Protein AF-A5AIF2-F1 (afdb_monomer_lite)

InterPro domains:
  IPR001818 Peptidase M10, metallopeptidase [PF00413] (152-307)
  IPR002477 Peptidoglycan binding-like [PF01471] (58-114)
  IPR006026 Peptidase, metallopeptidase [SM00235] (141-308)
  IPR021190 Peptidase M10A [PR00138] (114-127)
  IPR021190 Peptidase M10A [PR00138] (175-190)
  IPR021190 Peptidase M10A [PR00138] (199-227)
  IPR021190 Peptidase M10A [PR00138] (260-285)
  IPR021190 Peptidase M10A [PR00138] (294-307)
  IPR024079 Metallopeptidase, catalytic domain superfamily [G3DSA:3.40.390.10] (48-313)
  IPR033739 Peptidase M10A, catalytic domain [cd04278] (144-307)
  IPR036365 PGBD-like superfamily [SSF47090] (51-124)

pLDDT: mean 78.79, std 25.63, range [27.22, 98.88]

Foldseek 3Di:
DDDDDDDDDDDPDPDPDPDDPPPPDPPDPPPPPPPPDPQQQPVLVVQAFDAAADADPPCLVVLVLLCQQPLQVDPDSPDHSGRHPSQLSSLQVVCVLQVHPRDSGCHPVNSCQSSFFWASHHQADPPRPFPDDVQFTFDPPQFADDDDPLAEFEEEEDPVFAAPLDDPVLLVVLLVLLQVLLVQWFSYHYYYDPPQPPGQAYEGEDAADDPPPRGDRAEGHHAWAAAEPRNRYTYGHNRYQEDCDCVVPVDQSYDDPSLVSSQRVLRNRGTAAHSDPLASRPTGDHGPDDRRHHAPSSSVSSCVSGNTDPNDDVVVRVVVVVVVVVVVVVVPDPDDDDDDDDDDDDDDDDDDDDDDDDDDDDDDDDDDDDDDD

Structure (mmCIF, N/CA/C/O backbone):
data_AF-A5AIF2-F1
#
_entry.id   AF-A5AIF2-F1
#
loop_
_atom_site.group_PDB
_atom_site.id
_atom_site.type_symbol
_atom_site.label_atom_id
_atom_site.label_alt_id
_atom_site.label_comp_id
_atom_site.label_asym_id
_atom_site.label_entity_id
_atom_site.label_seq_id
_atom_site.pdbx_PDB_ins_code
_atom_site.Cartn_x
_atom_site.Cartn_y
_atom_site.Cartn_z
_atom_site.occupancy
_atom_site.B_iso_or_equiv
_atom_site.auth_seq_id
_atom_site.auth_comp_id
_atom_site.auth_asym_id
_atom_site.auth_atom_id
_atom_site.pdbx_PDB_model_num
ATOM 1 N N . MET A 1 1 ? 56.385 -2.245 -89.699 1.00 43.09 1 MET A N 1
ATOM 2 C CA . MET A 1 1 ? 56.495 -0.846 -89.239 1.00 43.09 1 MET A CA 1
ATOM 3 C C . MET A 1 1 ? 55.185 -0.526 -88.531 1.00 43.09 1 MET A C 1
ATOM 5 O O . MET A 1 1 ? 54.158 -0.483 -89.192 1.00 43.09 1 MET A O 1
ATOM 9 N N . PHE A 1 2 ? 55.188 -0.505 -87.197 1.00 40.38 2 PHE A N 1
ATOM 10 C CA . PHE A 1 2 ? 53.993 -0.243 -86.382 1.00 40.38 2 PHE A CA 1
ATOM 11 C C . PHE A 1 2 ? 53.590 1.233 -86.475 1.00 40.38 2 PHE A C 1
ATOM 13 O O . PHE A 1 2 ? 54.467 2.095 -86.561 1.00 40.38 2 PHE A O 1
ATOM 20 N N . PRO A 1 3 ? 52.288 1.521 -86.339 1.00 55.38 3 PRO A N 1
ATOM 21 C CA . PRO A 1 3 ? 51.913 2.437 -85.276 1.00 55.38 3 PRO A CA 1
ATOM 22 C C . PRO A 1 3 ? 50.786 1.873 -84.408 1.00 55.38 3 PRO A C 1
ATOM 24 O O . PRO A 1 3 ? 49.797 1.309 -84.870 1.00 55.38 3 PRO A O 1
ATOM 27 N N . VAL A 1 4 ? 51.001 2.050 -83.113 1.00 45.28 4 VAL A N 1
ATOM 28 C CA . VAL A 1 4 ? 50.084 1.805 -82.009 1.00 45.28 4 VAL A CA 1
ATOM 29 C C . VAL A 1 4 ? 49.057 2.935 -81.996 1.00 45.28 4 VAL A C 1
ATOM 31 O O . VAL A 1 4 ? 49.456 4.095 -81.960 1.00 45.28 4 VAL A O 1
ATOM 34 N N . PHE A 1 5 ? 47.760 2.623 -81.969 1.00 44.19 5 PHE A N 1
ATOM 35 C CA . PHE A 1 5 ? 46.752 3.570 -81.494 1.00 44.19 5 PHE A CA 1
ATOM 36 C C . PHE A 1 5 ? 45.804 2.904 -80.500 1.00 44.19 5 PHE A C 1
ATOM 38 O O . PHE A 1 5 ? 45.369 1.766 -80.657 1.00 44.19 5 PHE A O 1
ATOM 45 N N . SER A 1 6 ? 45.609 3.657 -79.426 1.00 44.91 6 SER A N 1
ATOM 46 C CA . SER A 1 6 ? 45.070 3.288 -78.128 1.00 44.91 6 SER A CA 1
ATOM 47 C C . SER A 1 6 ? 43.561 3.044 -78.165 1.00 44.91 6 SER A C 1
ATOM 49 O O . SER A 1 6 ? 42.810 3.836 -78.732 1.00 44.91 6 SER A O 1
ATOM 51 N N . TYR A 1 7 ? 43.128 1.963 -77.517 1.00 44.28 7 TYR A N 1
ATOM 52 C CA . TYR A 1 7 ? 41.731 1.664 -77.222 1.00 44.28 7 TYR A CA 1
ATOM 53 C C . TYR A 1 7 ? 41.257 2.517 -76.038 1.00 44.28 7 TYR A C 1
ATOM 55 O O . TYR A 1 7 ? 41.844 2.458 -74.960 1.00 44.28 7 TYR A O 1
ATOM 63 N N . VAL A 1 8 ? 40.153 3.248 -76.203 1.00 43.53 8 VAL A N 1
ATOM 64 C CA . VAL A 1 8 ? 39.375 3.791 -75.080 1.00 43.53 8 VAL A CA 1
ATOM 65 C C . VAL A 1 8 ? 38.024 3.084 -75.079 1.00 43.53 8 VAL A C 1
ATOM 67 O O . VAL A 1 8 ? 37.079 3.492 -75.747 1.00 43.53 8 VAL A O 1
ATOM 70 N N . THR A 1 9 ? 37.948 1.970 -74.358 1.00 46.62 9 THR A N 1
ATOM 71 C CA . THR A 1 9 ? 36.689 1.301 -74.018 1.00 46.62 9 THR A CA 1
ATOM 72 C C . THR A 1 9 ? 36.063 2.007 -72.819 1.00 46.62 9 THR A C 1
ATOM 74 O O . THR A 1 9 ? 36.627 1.998 -71.727 1.00 46.62 9 THR A O 1
ATOM 77 N N . PHE A 1 10 ? 34.896 2.618 -73.018 1.00 40.06 10 PHE A N 1
ATOM 78 C CA . PHE A 1 10 ? 34.092 3.210 -71.951 1.00 40.06 10 PHE A CA 1
ATOM 79 C C . PHE A 1 10 ? 33.432 2.079 -71.142 1.00 40.06 10 PHE A C 1
ATOM 81 O O . PHE A 1 10 ? 32.488 1.439 -71.604 1.00 40.06 10 PHE A O 1
ATOM 88 N N . PHE A 1 11 ? 33.955 1.788 -69.950 1.00 39.53 11 PHE A N 1
ATOM 89 C CA . PHE A 1 11 ? 33.335 0.862 -69.000 1.00 39.53 11 PHE A CA 1
ATOM 90 C C . PHE A 1 11 ? 32.214 1.604 -68.256 1.00 39.53 11 PHE A C 1
ATOM 92 O O . PHE A 1 11 ? 32.480 2.489 -67.444 1.00 39.53 11 PHE A O 1
ATOM 99 N N . PHE A 1 12 ? 30.954 1.253 -68.522 1.00 39.09 12 PHE A N 1
ATOM 100 C CA . PHE A 1 12 ? 29.831 1.650 -67.671 1.00 39.09 12 PHE A CA 1
ATOM 101 C C . PHE A 1 12 ? 29.868 0.812 -66.383 1.00 39.09 12 PHE A C 1
ATOM 103 O O . PHE A 1 12 ? 29.445 -0.341 -66.360 1.00 39.09 12 PHE A O 1
ATOM 110 N N . LEU A 1 13 ? 30.394 1.394 -65.305 1.00 37.12 13 LEU A N 1
ATOM 111 C CA . LEU A 1 13 ? 30.249 0.875 -63.945 1.00 37.12 13 LEU A CA 1
ATOM 112 C C . LEU A 1 13 ? 28.829 1.183 -63.444 1.00 37.12 13 LEU A C 1
ATOM 114 O O . LEU A 1 13 ? 28.535 2.299 -63.019 1.00 37.12 13 LEU A O 1
ATOM 118 N N . LEU A 1 14 ? 27.945 0.185 -63.483 1.00 39.31 14 LEU A N 1
ATOM 119 C CA . LEU A 1 14 ? 26.694 0.184 -62.721 1.00 39.31 14 LEU A CA 1
ATOM 120 C C . LEU A 1 14 ? 27.025 -0.034 -61.237 1.00 39.31 14 LEU A C 1
ATOM 122 O O . LEU A 1 14 ? 27.065 -1.160 -60.748 1.00 39.31 14 LEU A O 1
ATOM 126 N N . LEU A 1 15 ? 27.284 1.060 -60.521 1.00 36.91 15 LEU A N 1
ATOM 127 C CA . LEU A 1 15 ? 27.300 1.086 -59.060 1.00 36.91 15 LEU A CA 1
ATOM 128 C C . LEU A 1 15 ? 25.852 1.157 -58.563 1.00 36.91 15 LEU A C 1
ATOM 130 O O . LEU A 1 15 ? 25.236 2.221 -58.535 1.00 36.91 15 LEU A O 1
ATOM 134 N N . SER A 1 16 ? 25.299 0.014 -58.168 1.00 40.47 16 SER A N 1
ATOM 135 C CA . SER A 1 16 ? 24.065 -0.055 -57.388 1.00 40.47 16 SER A CA 1
ATOM 136 C C . SER A 1 16 ? 24.332 0.451 -55.966 1.00 40.47 16 SER A C 1
ATOM 138 O O . SER A 1 16 ? 24.645 -0.327 -55.065 1.00 40.47 16 SER A O 1
ATOM 140 N N . PHE A 1 17 ? 24.229 1.766 -55.771 1.00 36.50 17 PHE A N 1
ATOM 141 C CA . PHE A 1 17 ? 24.114 2.369 -54.447 1.00 36.50 17 PHE A CA 1
ATOM 142 C C . PHE A 1 17 ? 22.663 2.268 -53.975 1.00 36.50 17 PHE A C 1
ATOM 144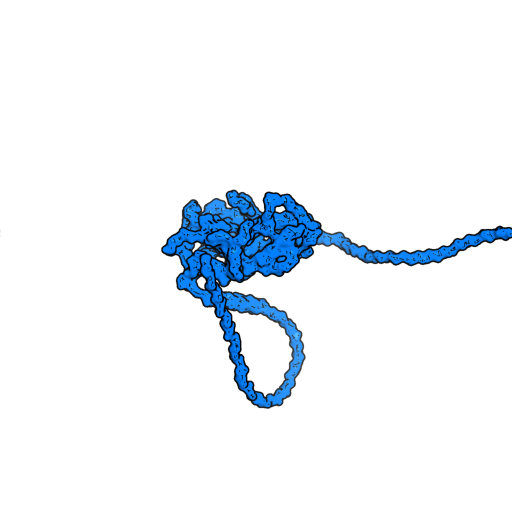 O O . PHE A 1 17 ? 21.785 2.994 -54.439 1.00 36.50 17 PHE A O 1
ATOM 151 N N . SER A 1 18 ? 22.414 1.385 -53.012 1.00 39.50 18 SER A N 1
ATOM 152 C CA . SER A 1 18 ? 21.213 1.422 -52.179 1.00 39.50 18 SER A CA 1
ATOM 153 C C . SER A 1 18 ? 21.299 2.633 -51.243 1.00 39.50 18 SER A C 1
ATOM 155 O O . SER A 1 18 ? 21.670 2.507 -50.078 1.00 39.50 18 SER A O 1
ATOM 157 N N . CYS A 1 19 ? 21.004 3.830 -51.750 1.00 34.62 19 CYS A N 1
ATOM 158 C CA . CYS A 1 19 ? 20.811 5.003 -50.904 1.00 34.62 19 CYS A CA 1
ATOM 159 C C . CYS A 1 19 ? 19.422 4.925 -50.267 1.00 34.62 19 CYS A C 1
ATOM 161 O O . CYS A 1 19 ? 18.403 5.190 -50.901 1.00 34.62 19 CYS A O 1
ATOM 163 N N . PHE A 1 20 ? 19.402 4.546 -48.991 1.00 39.56 20 PHE A N 1
ATOM 164 C CA . PHE A 1 20 ? 18.275 4.775 -48.096 1.00 39.56 20 PHE A CA 1
ATOM 165 C C . PHE A 1 20 ? 17.856 6.254 -48.166 1.00 39.56 20 PHE A C 1
ATOM 167 O O . PHE A 1 20 ? 18.734 7.122 -48.166 1.00 39.56 20 PHE A O 1
ATOM 174 N N . PRO A 1 21 ? 16.553 6.585 -48.191 1.00 35.81 21 PRO A N 1
ATOM 175 C CA . PRO A 1 21 ? 16.143 7.963 -47.987 1.00 35.81 21 PRO A CA 1
ATOM 176 C C . PRO A 1 21 ? 16.588 8.391 -46.585 1.00 35.81 21 PRO A C 1
ATOM 178 O O . PRO A 1 21 ? 16.128 7.846 -45.579 1.00 35.81 21 PRO A O 1
ATOM 181 N N . ALA A 1 22 ? 17.501 9.361 -46.526 1.00 36.06 22 ALA A N 1
ATOM 182 C CA . ALA A 1 22 ? 17.811 10.089 -45.309 1.00 36.06 22 ALA A CA 1
ATOM 183 C C . ALA A 1 22 ? 16.507 10.720 -44.812 1.00 36.06 22 ALA A C 1
ATOM 185 O O . ALA A 1 22 ? 15.961 11.640 -45.424 1.00 36.06 22 ALA A O 1
ATOM 186 N N . ARG A 1 23 ? 15.961 10.166 -43.729 1.00 36.00 23 ARG A N 1
ATOM 187 C CA . ARG A 1 23 ? 14.819 10.748 -43.037 1.00 36.00 23 ARG A CA 1
ATOM 188 C C . ARG A 1 23 ? 15.322 12.049 -42.421 1.00 36.00 23 ARG A C 1
ATOM 190 O O . ARG A 1 23 ? 16.087 12.021 -41.464 1.00 36.00 23 ARG A O 1
ATOM 197 N N . ILE A 1 24 ? 14.934 13.172 -43.013 1.00 35.94 24 ILE A N 1
ATOM 198 C CA . ILE A 1 24 ? 15.102 14.496 -42.419 1.00 35.94 24 ILE A CA 1
ATOM 199 C C . ILE A 1 24 ? 14.326 14.454 -41.101 1.00 35.94 24 ILE A C 1
ATOM 201 O O . ILE A 1 24 ? 13.098 14.376 -41.109 1.00 35.94 24 ILE A O 1
ATOM 205 N N . ILE A 1 25 ? 15.046 14.400 -39.983 1.00 36.00 25 ILE A N 1
ATOM 206 C CA . ILE A 1 25 ? 14.479 14.605 -38.652 1.00 36.00 25 ILE A CA 1
ATOM 207 C C . ILE A 1 25 ? 14.154 16.100 -38.586 1.00 36.00 25 ILE A C 1
ATOM 209 O O . ILE A 1 25 ? 15.073 16.905 -38.740 1.00 36.00 25 ILE A O 1
ATOM 213 N N . PRO A 1 26 ? 12.885 16.508 -38.418 1.00 31.88 26 PRO A N 1
ATOM 214 C CA . PRO A 1 26 ? 12.589 17.889 -38.091 1.00 31.88 26 PRO A CA 1
ATOM 215 C C . PRO A 1 26 ? 13.188 18.165 -36.715 1.00 31.88 26 PRO A C 1
ATOM 217 O O . PRO A 1 26 ? 12.813 17.529 -35.729 1.00 31.88 26 PRO A O 1
ATOM 220 N N . ASP A 1 27 ? 14.133 19.096 -36.673 1.00 36.56 27 ASP A N 1
ATOM 221 C CA . ASP A 1 27 ? 14.677 19.677 -35.454 1.00 36.56 27 ASP A CA 1
ATOM 222 C C . ASP A 1 27 ? 13.602 20.585 -34.841 1.00 36.56 27 ASP A C 1
ATOM 224 O O . ASP A 1 27 ? 13.558 21.797 -35.031 1.00 36.56 27 ASP A O 1
ATOM 228 N N . TYR A 1 28 ? 12.616 19.946 -34.222 1.00 31.75 28 TYR A N 1
ATOM 229 C CA . TYR A 1 28 ? 11.676 20.578 -33.317 1.00 31.75 28 TYR A CA 1
ATOM 230 C C . TYR A 1 28 ? 11.284 19.523 -32.291 1.00 31.75 28 TYR A C 1
ATOM 232 O O . TYR A 1 28 ? 10.226 18.895 -32.360 1.00 31.75 28 TYR A O 1
ATOM 240 N N . LEU A 1 29 ? 12.180 19.305 -31.327 1.00 29.72 29 LEU A N 1
ATOM 241 C CA . LEU A 1 29 ? 11.737 18.957 -29.987 1.00 29.72 29 LEU A CA 1
ATOM 242 C C . LEU A 1 29 ? 10.843 20.117 -29.553 1.00 29.72 29 LEU A C 1
ATOM 244 O O . LEU A 1 29 ? 11.323 21.141 -29.077 1.00 29.72 29 LEU A O 1
ATOM 248 N N . THR A 1 30 ? 9.534 19.970 -29.774 1.00 31.53 30 THR A N 1
ATOM 249 C CA . THR A 1 30 ? 8.542 20.620 -28.926 1.00 31.53 30 THR A CA 1
ATOM 250 C C . THR A 1 30 ? 9.001 20.350 -27.509 1.00 31.53 30 THR A C 1
ATOM 252 O O . THR A 1 30 ? 8.943 19.210 -27.042 1.00 31.53 30 THR A O 1
ATOM 255 N N . GLU A 1 31 ? 9.522 21.394 -26.883 1.00 33.38 31 GLU A N 1
ATOM 256 C CA . GLU A 1 31 ? 9.654 21.538 -25.452 1.00 33.38 31 GLU A CA 1
ATOM 257 C C . GLU A 1 31 ? 8.264 21.232 -24.889 1.00 33.38 31 GLU A C 1
ATOM 259 O O . GLU A 1 31 ? 7.356 22.065 -24.882 1.00 33.38 31 GLU A O 1
ATOM 264 N N . LEU A 1 32 ? 8.046 19.955 -24.564 1.00 30.70 32 LEU A N 1
ATOM 265 C CA . LEU A 1 32 ? 6.919 19.521 -23.767 1.00 30.70 32 LEU A CA 1
ATOM 266 C C . LEU A 1 32 ? 7.097 20.277 -22.467 1.00 30.70 32 LEU A C 1
ATOM 268 O O . LEU A 1 32 ? 7.987 19.956 -21.682 1.00 30.70 32 LEU A O 1
ATOM 272 N N . THR A 1 33 ? 6.293 21.320 -22.297 1.00 29.22 33 THR A N 1
ATOM 273 C CA . THR A 1 33 ? 6.109 22.012 -21.032 1.00 29.22 33 THR A CA 1
ATOM 274 C C . THR A 1 33 ? 5.948 20.944 -19.959 1.00 29.22 33 THR A C 1
ATOM 276 O O . THR A 1 33 ? 4.936 20.239 -19.919 1.00 29.22 33 THR A O 1
ATOM 279 N N . VAL A 1 34 ? 7.014 20.770 -19.179 1.00 34.97 34 VAL A N 1
ATOM 280 C CA . VAL A 1 34 ? 7.110 19.851 -18.054 1.00 34.97 34 VAL A CA 1
ATOM 281 C C . VAL A 1 34 ? 6.089 20.339 -17.045 1.00 34.97 34 VAL A C 1
ATOM 283 O O . VAL A 1 34 ? 6.330 21.299 -16.319 1.00 34.97 34 VAL A O 1
ATOM 286 N N . ASP A 1 35 ? 4.914 19.718 -17.050 1.00 36.84 35 ASP A N 1
ATOM 287 C CA . ASP A 1 35 ? 3.995 19.833 -15.930 1.00 36.84 35 ASP A CA 1
ATOM 288 C C . ASP A 1 35 ? 4.713 19.174 -14.744 1.00 36.84 35 ASP A C 1
ATOM 290 O O . ASP A 1 35 ? 5.030 17.981 -14.786 1.00 36.84 35 ASP A O 1
ATOM 294 N N . GLY A 1 36 ? 5.121 19.998 -13.778 1.00 39.47 36 GLY A N 1
ATOM 295 C CA . GLY A 1 36 ? 6.104 19.708 -12.732 1.00 39.47 36 GLY A CA 1
ATOM 296 C C . GLY A 1 36 ? 5.621 18.734 -11.661 1.00 39.47 36 GLY A C 1
ATOM 297 O O . GLY A 1 36 ? 5.633 19.060 -10.478 1.00 39.47 36 GLY A O 1
ATOM 298 N N . HIS A 1 37 ? 5.216 17.532 -12.058 1.00 52.03 37 HIS A N 1
ATOM 299 C CA . HIS A 1 37 ? 4.921 16.438 -11.145 1.00 52.03 37 HIS A CA 1
ATOM 300 C C . HIS A 1 37 ? 6.092 15.449 -11.147 1.00 52.03 37 HIS A C 1
ATOM 302 O O . HIS A 1 37 ? 6.317 14.717 -12.112 1.00 52.03 37 HIS A O 1
ATOM 308 N N . ASN A 1 38 ? 6.861 15.487 -10.059 1.00 66.56 38 ASN A N 1
ATOM 309 C CA . ASN A 1 38 ? 8.054 14.685 -9.800 1.00 66.56 38 ASN A CA 1
ATOM 310 C C . ASN A 1 38 ? 7.673 13.238 -9.419 1.00 66.56 38 ASN A C 1
ATOM 312 O O . ASN A 1 38 ? 7.868 12.837 -8.280 1.00 66.56 38 ASN A O 1
ATOM 316 N N . ASP A 1 39 ? 7.057 12.500 -10.348 1.00 81.38 39 ASP A N 1
ATOM 317 C CA . ASP A 1 39 ? 6.686 11.085 -10.178 1.00 81.38 39 ASP A CA 1
ATOM 318 C C . ASP A 1 39 ? 7.945 10.209 -10.091 1.00 81.38 39 ASP A C 1
ATOM 320 O O . ASP A 1 39 ? 8.690 10.078 -11.072 1.00 81.38 39 ASP A O 1
ATOM 324 N N . THR A 1 40 ? 8.163 9.617 -8.913 1.00 84.75 40 THR A N 1
ATOM 325 C CA . THR A 1 40 ? 9.392 8.915 -8.520 1.00 84.75 40 THR A CA 1
ATOM 326 C C . THR A 1 40 ? 9.859 7.862 -9.529 1.00 84.75 40 THR A C 1
ATOM 328 O O . THR A 1 40 ? 11.058 7.760 -9.797 1.00 84.75 40 THR A O 1
ATOM 331 N N . TRP A 1 41 ? 8.956 7.072 -10.123 1.00 91.81 41 TRP A N 1
ATOM 332 C CA . TRP A 1 41 ? 9.341 5.916 -10.956 1.00 91.81 41 TRP A CA 1
ATOM 333 C C . TRP A 1 41 ? 8.980 6.037 -12.428 1.00 91.81 41 TRP A C 1
ATOM 335 O O . TRP A 1 41 ? 9.345 5.164 -13.220 1.00 91.81 41 TRP A O 1
ATOM 345 N N . ARG A 1 42 ? 8.343 7.133 -12.844 1.00 91.69 42 ARG A N 1
ATOM 346 C CA . ARG A 1 42 ? 7.951 7.348 -14.244 1.00 91.69 42 ARG A CA 1
ATOM 347 C C . ARG A 1 42 ? 9.107 7.206 -15.235 1.00 91.69 42 ARG A C 1
ATOM 349 O O . ARG A 1 42 ? 8.917 6.746 -16.357 1.00 91.69 42 ARG A O 1
ATOM 356 N N . PHE A 1 43 ? 10.332 7.535 -14.827 1.00 92.19 43 PHE A N 1
ATOM 357 C CA . PHE A 1 43 ? 11.508 7.397 -15.689 1.00 92.19 43 PHE A CA 1
ATOM 358 C C . PHE A 1 43 ? 11.799 5.945 -16.119 1.00 92.19 43 PHE A C 1
ATOM 360 O O . PHE A 1 43 ? 12.505 5.742 -17.110 1.00 92.19 43 PHE A O 1
ATOM 367 N N . PHE A 1 44 ? 11.256 4.932 -15.429 1.00 96.06 44 PHE A N 1
ATOM 368 C CA . PHE A 1 44 ? 11.379 3.526 -15.821 1.00 96.06 44 PHE A CA 1
ATOM 369 C C . PHE A 1 44 ? 10.611 3.177 -17.104 1.00 96.06 44 PHE A C 1
ATOM 371 O O . PHE A 1 44 ? 10.936 2.168 -17.732 1.00 96.06 44 PHE A O 1
ATOM 378 N N . GLU A 1 45 ? 9.686 4.026 -17.574 1.00 95.69 45 GLU A N 1
ATOM 379 C CA . GLU A 1 45 ? 8.987 3.843 -18.858 1.00 95.69 45 GLU A CA 1
ATOM 380 C C . GLU A 1 45 ? 9.950 3.675 -20.046 1.00 95.69 45 GLU A C 1
ATOM 382 O O . GLU A 1 45 ? 9.642 2.970 -21.008 1.00 95.69 45 GLU A O 1
ATOM 387 N N . ARG A 1 46 ? 11.161 4.245 -19.961 1.00 95.50 46 ARG A N 1
ATOM 388 C CA . ARG A 1 46 ? 12.205 4.124 -20.993 1.00 95.50 46 ARG A CA 1
ATOM 389 C C . ARG A 1 46 ? 12.675 2.690 -21.259 1.00 95.50 46 ARG A C 1
ATOM 391 O O . ARG A 1 46 ? 13.345 2.457 -22.260 1.00 95.50 46 ARG A O 1
ATOM 398 N N . PHE A 1 47 ? 12.387 1.748 -20.359 1.00 97.12 47 PHE A N 1
ATOM 399 C CA . PHE A 1 47 ? 12.796 0.347 -20.486 1.00 97.12 47 PHE A CA 1
ATOM 400 C C . PHE A 1 47 ? 11.760 -0.536 -21.192 1.00 97.12 47 PHE A C 1
ATOM 402 O O . PHE A 1 47 ? 11.940 -1.757 -21.243 1.00 97.12 47 PHE A O 1
ATOM 409 N N . LEU A 1 48 ? 10.701 0.064 -21.742 1.00 97.12 48 LEU A N 1
ATOM 410 C CA . LEU A 1 48 ? 9.685 -0.639 -22.516 1.00 97.12 48 LEU A CA 1
ATOM 411 C C . LEU A 1 48 ? 10.309 -1.502 -23.623 1.00 97.12 48 LEU A C 1
ATOM 413 O O . LEU A 1 48 ? 11.179 -1.057 -24.369 1.00 97.12 48 LEU A O 1
ATOM 417 N N . ASP A 1 49 ? 9.838 -2.745 -23.705 1.00 94.81 49 ASP A N 1
ATOM 418 C CA . ASP A 1 49 ? 10.235 -3.771 -24.674 1.00 94.81 49 ASP A CA 1
ATOM 419 C C . ASP A 1 49 ? 11.708 -4.208 -24.599 1.00 94.81 49 ASP A C 1
ATOM 421 O O . ASP A 1 49 ? 12.186 -4.959 -25.456 1.00 94.81 49 ASP A O 1
ATOM 425 N N . THR A 1 50 ? 12.428 -3.820 -23.541 1.00 96.94 50 THR A N 1
ATOM 426 C CA . THR A 1 50 ? 13.765 -4.362 -23.282 1.00 96.94 50 THR A CA 1
ATOM 427 C C . THR A 1 50 ? 13.710 -5.774 -22.702 1.00 96.94 50 THR A C 1
ATOM 429 O O . THR A 1 50 ? 12.740 -6.198 -22.064 1.00 96.94 50 THR A O 1
ATOM 432 N N . GLY A 1 51 ? 14.775 -6.531 -22.947 1.00 96.19 51 GLY A N 1
ATOM 433 C CA . GLY A 1 51 ? 14.925 -7.897 -22.468 1.00 96.19 51 GLY A CA 1
ATOM 434 C C . GLY A 1 51 ? 16.392 -8.277 -22.358 1.00 96.19 51 GLY A C 1
ATOM 435 O O . GLY A 1 51 ? 17.286 -7.445 -22.528 1.00 96.19 51 GLY A O 1
ATOM 436 N N . LYS A 1 52 ? 16.649 -9.553 -22.088 1.00 97.00 52 LYS A N 1
ATOM 437 C CA . LYS A 1 52 ? 18.004 -10.065 -21.907 1.00 97.00 52 LYS A CA 1
ATOM 438 C C . LYS A 1 52 ? 18.943 -9.697 -23.057 1.00 97.00 52 LYS A C 1
ATOM 440 O O . LYS A 1 52 ? 18.624 -9.880 -24.229 1.00 97.00 52 LYS A O 1
ATOM 445 N N . GLY A 1 53 ? 20.126 -9.213 -22.690 1.00 96.38 53 GLY A N 1
ATOM 446 C CA . GLY A 1 53 ? 21.160 -8.745 -23.611 1.00 96.38 53 GLY A CA 1
ATOM 447 C C . GLY A 1 53 ? 21.073 -7.256 -23.952 1.00 96.38 53 GLY A C 1
ATOM 448 O O . GLY A 1 53 ? 22.037 -6.714 -24.487 1.00 96.38 53 GLY A O 1
ATOM 449 N N . SER A 1 54 ? 19.976 -6.566 -23.620 1.00 97.06 54 SER A N 1
ATOM 450 C CA . SER A 1 54 ? 19.906 -5.106 -23.729 1.00 97.06 54 SER A CA 1
ATOM 451 C C . SER A 1 54 ? 20.841 -4.429 -22.721 1.00 97.06 54 SER A C 1
ATOM 453 O O . SER A 1 54 ? 21.021 -4.911 -21.604 1.00 97.06 54 SER A O 1
ATOM 455 N N . GLN A 1 55 ? 21.388 -3.272 -23.086 1.00 96.31 55 GLN A N 1
ATOM 456 C CA . GLN A 1 55 ? 22.105 -2.384 -22.173 1.00 96.31 55 GLN A CA 1
ATOM 457 C C . GLN A 1 55 ? 21.524 -0.980 -22.317 1.00 96.31 55 GLN A C 1
ATOM 459 O O . GLN A 1 55 ? 21.639 -0.367 -23.377 1.00 96.31 55 GLN A O 1
ATOM 464 N N . VAL A 1 56 ? 20.867 -0.490 -21.268 1.00 95.75 56 VAL A N 1
ATOM 465 C CA . VAL A 1 56 ? 20.188 0.813 -21.273 1.00 95.75 56 VAL A CA 1
ATOM 466 C C . VAL A 1 56 ? 20.566 1.564 -20.009 1.00 95.75 56 VAL A C 1
ATOM 468 O O . VAL A 1 56 ? 20.519 1.002 -18.917 1.00 95.75 56 VAL A O 1
ATOM 471 N N . SER A 1 57 ? 20.944 2.834 -20.163 1.00 95.75 57 SER A N 1
ATOM 472 C CA . SER A 1 57 ? 21.403 3.655 -19.043 1.00 95.75 57 SER A CA 1
ATOM 473 C C . SER A 1 57 ? 20.378 3.692 -17.904 1.00 95.75 57 SER A C 1
ATOM 475 O O . SER A 1 57 ? 19.187 3.902 -18.137 1.00 95.75 57 SER A O 1
ATOM 477 N N . GLY A 1 58 ? 20.863 3.476 -16.679 1.00 94.25 58 GLY A N 1
ATOM 478 C CA . GLY A 1 58 ? 20.105 3.461 -15.429 1.00 94.25 58 GLY A CA 1
ATOM 479 C C . GLY A 1 58 ? 19.217 2.232 -15.212 1.00 94.25 58 GLY A C 1
ATOM 480 O O . GLY A 1 58 ? 18.335 2.263 -14.355 1.00 94.25 58 GLY A O 1
ATOM 481 N N . MET A 1 59 ? 19.428 1.152 -15.969 1.00 96.12 59 MET A N 1
ATOM 482 C CA . MET A 1 59 ? 18.859 -0.171 -15.678 1.00 96.12 59 MET A CA 1
ATOM 483 C C . MET A 1 59 ? 19.332 -0.689 -14.304 1.00 96.12 59 MET A C 1
ATOM 485 O O . MET A 1 59 ? 18.611 -1.423 -13.631 1.00 96.12 59 MET A O 1
ATOM 489 N N . SER A 1 60 ? 20.508 -0.256 -13.845 1.00 94.81 60 SER A N 1
ATOM 490 C CA . SER A 1 60 ? 20.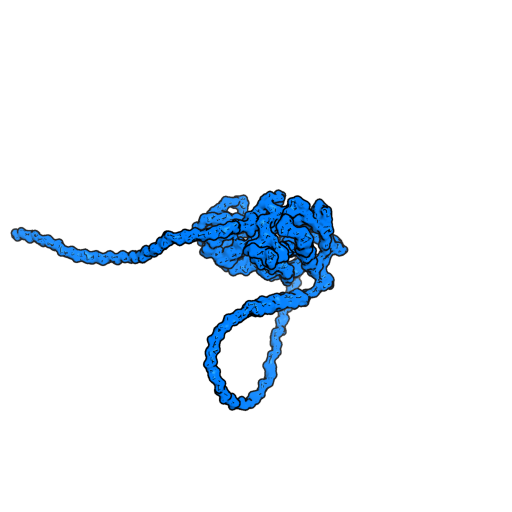994 -0.459 -12.476 1.00 94.81 60 SER A CA 1
ATOM 491 C C . SER A 1 60 ? 20.029 0.070 -11.406 1.00 94.81 60 SER A C 1
ATOM 493 O O . SER A 1 60 ? 19.808 -0.614 -10.409 1.00 94.81 60 SER A O 1
ATOM 495 N N . GLU A 1 61 ? 19.385 1.220 -11.626 1.00 94.94 61 GLU A N 1
ATOM 496 C CA . GLU A 1 61 ? 18.373 1.764 -10.707 1.00 94.94 61 GLU A CA 1
ATOM 497 C C . GLU A 1 61 ? 17.088 0.929 -10.706 1.00 94.94 61 GLU A C 1
ATOM 499 O O . GLU A 1 61 ? 16.522 0.659 -9.648 1.00 94.94 61 GLU A O 1
ATOM 504 N N . LEU A 1 62 ? 16.667 0.419 -11.870 1.00 96.19 62 LEU A N 1
ATOM 505 C CA . LEU A 1 62 ? 15.546 -0.521 -11.925 1.00 96.19 62 LEU A CA 1
ATOM 506 C C . LEU A 1 62 ? 15.876 -1.817 -11.170 1.00 96.19 62 LEU A C 1
ATOM 508 O O . LEU A 1 62 ? 15.042 -2.353 -10.448 1.00 96.19 62 LEU A O 1
ATOM 512 N N . LYS A 1 63 ? 17.111 -2.313 -11.252 1.00 95.94 63 LYS A N 1
ATOM 513 C CA . LYS A 1 63 ? 17.533 -3.474 -10.456 1.00 95.94 63 LYS A CA 1
ATOM 514 C C . LYS A 1 63 ? 17.470 -3.207 -8.947 1.00 95.94 63 LYS A C 1
ATOM 516 O O . LYS A 1 63 ? 17.108 -4.122 -8.209 1.00 95.94 63 LYS A O 1
ATOM 521 N N . LYS A 1 64 ? 17.732 -1.977 -8.483 1.00 94.12 64 LYS A N 1
ATOM 522 C CA . LYS A 1 64 ? 17.523 -1.591 -7.071 1.00 94.12 64 LYS A CA 1
ATOM 523 C C . LYS A 1 64 ? 16.046 -1.613 -6.680 1.00 94.12 64 LYS A C 1
ATOM 525 O O . LYS A 1 64 ? 15.733 -2.091 -5.597 1.00 94.12 64 LYS A O 1
ATOM 530 N N . TYR A 1 65 ? 15.136 -1.194 -7.564 1.00 95.25 65 TYR A N 1
ATOM 531 C CA . TYR A 1 65 ? 13.693 -1.380 -7.353 1.00 95.25 65 TYR A CA 1
ATOM 532 C C . TYR A 1 65 ? 13.352 -2.865 -7.145 1.00 95.25 65 TYR A C 1
ATOM 534 O O . TYR A 1 65 ? 12.702 -3.230 -6.168 1.00 95.25 65 TYR A O 1
ATOM 542 N N . PHE A 1 66 ? 13.848 -3.752 -8.013 1.00 95.75 66 PHE A N 1
ATOM 543 C CA . PHE A 1 66 ? 13.605 -5.193 -7.875 1.00 95.75 66 PHE A CA 1
ATOM 544 C C . PHE A 1 66 ? 14.251 -5.778 -6.613 1.00 95.75 66 PHE A C 1
ATOM 546 O O . PHE A 1 66 ? 13.696 -6.697 -6.017 1.00 95.75 66 PHE A O 1
ATOM 553 N N . GLN A 1 67 ? 15.400 -5.249 -6.188 1.00 93.38 67 GLN A N 1
ATOM 554 C CA . GLN A 1 67 ? 16.024 -5.611 -4.917 1.00 93.38 67 GLN A CA 1
ATOM 555 C C . GLN A 1 67 ? 15.157 -5.186 -3.725 1.00 93.38 67 GLN A C 1
ATOM 557 O O . GLN A 1 67 ? 14.944 -6.009 -2.838 1.00 93.38 67 GLN A O 1
ATOM 562 N N . ARG A 1 68 ? 14.631 -3.951 -3.724 1.00 92.12 68 ARG A N 1
ATOM 563 C CA . ARG A 1 68 ? 13.768 -3.410 -2.658 1.00 92.12 68 ARG A CA 1
ATOM 564 C C . ARG A 1 68 ? 12.554 -4.300 -2.403 1.00 92.12 68 ARG A C 1
ATOM 566 O O . ARG A 1 68 ? 12.251 -4.605 -1.260 1.00 92.12 68 ARG A O 1
ATOM 573 N N . PHE A 1 69 ? 11.911 -4.780 -3.467 1.00 94.56 69 PHE A N 1
ATOM 574 C CA . PHE A 1 69 ? 10.740 -5.662 -3.364 1.00 94.56 69 PHE A CA 1
ATOM 575 C C . PHE A 1 69 ? 11.081 -7.161 -3.313 1.00 94.56 69 PHE A C 1
ATOM 577 O O . PHE A 1 69 ? 10.189 -8.000 -3.431 1.00 94.56 69 PHE A O 1
ATOM 584 N N . GLY A 1 70 ? 12.365 -7.495 -3.140 1.00 92.19 70 GLY A N 1
ATOM 585 C CA . GLY A 1 70 ? 12.848 -8.841 -2.834 1.00 92.19 70 GLY A CA 1
ATOM 586 C C . GLY A 1 70 ? 13.122 -9.758 -4.033 1.00 92.19 70 GLY A C 1
ATOM 587 O O . GLY A 1 70 ? 13.686 -10.833 -3.852 1.00 92.19 70 GLY A O 1
ATOM 588 N N . TYR A 1 71 ? 12.825 -9.336 -5.262 1.00 93.69 71 TYR A N 1
ATOM 589 C CA . TYR A 1 71 ? 13.009 -10.145 -6.477 1.00 93.69 71 TYR A CA 1
ATOM 590 C C . TYR A 1 71 ? 14.465 -10.307 -6.913 1.00 93.69 71 TYR A C 1
ATOM 592 O O . TYR A 1 71 ? 14.785 -11.171 -7.730 1.00 93.69 71 TYR A O 1
ATOM 600 N N . LEU A 1 72 ? 15.357 -9.457 -6.406 1.00 91.12 72 LEU A N 1
ATOM 601 C CA . LEU A 1 72 ? 16.775 -9.497 -6.741 1.00 91.12 72 LEU A CA 1
ATOM 602 C C . LEU A 1 72 ? 17.645 -9.408 -5.475 1.00 91.12 72 LEU A C 1
ATOM 604 O O . LEU A 1 72 ? 18.358 -8.419 -5.289 1.00 91.12 72 LEU A O 1
ATOM 608 N N . PRO A 1 73 ? 17.618 -10.432 -4.596 1.00 77.62 73 PRO A N 1
ATOM 609 C CA . PRO A 1 73 ? 18.345 -10.409 -3.334 1.00 77.62 73 PRO A CA 1
ATOM 610 C C . PRO A 1 73 ? 19.835 -10.623 -3.617 1.00 77.62 73 PRO A C 1
ATOM 612 O O . PRO A 1 73 ? 20.296 -11.734 -3.894 1.00 77.62 73 PRO A O 1
ATOM 615 N N . VAL A 1 74 ? 20.607 -9.537 -3.626 1.00 72.00 74 VAL A N 1
ATOM 616 C CA . VAL A 1 74 ? 22.063 -9.584 -3.807 1.00 72.00 74 VAL A CA 1
ATOM 617 C C . VAL A 1 74 ? 22.760 -8.854 -2.669 1.00 72.00 74 VAL A C 1
ATOM 619 O O . VAL A 1 74 ? 22.358 -7.735 -2.364 1.00 72.00 74 VAL A O 1
ATOM 622 N N . PRO A 1 75 ? 23.840 -9.420 -2.096 1.00 61.56 75 PRO A N 1
ATOM 623 C CA . PRO A 1 75 ? 24.621 -8.737 -1.063 1.00 61.56 75 PRO A CA 1
ATOM 624 C C . PRO A 1 75 ? 25.318 -7.456 -1.551 1.00 61.56 75 PRO A C 1
ATOM 626 O O . PRO A 1 75 ? 25.569 -6.563 -0.753 1.00 61.56 75 PRO A O 1
ATOM 629 N N . ASN A 1 76 ? 25.628 -7.356 -2.851 1.00 63.12 76 ASN A N 1
ATOM 630 C CA . ASN A 1 76 ? 26.341 -6.218 -3.436 1.00 63.12 76 ASN A CA 1
ATOM 631 C C . ASN A 1 76 ? 25.419 -5.410 -4.360 1.00 63.12 76 ASN A C 1
ATOM 633 O O . ASN A 1 76 ? 24.929 -5.933 -5.360 1.00 63.12 76 ASN A O 1
ATOM 637 N N . THR A 1 77 ? 25.255 -4.122 -4.056 1.00 67.69 77 THR A N 1
ATOM 638 C CA . THR A 1 77 ? 24.414 -3.136 -4.765 1.00 67.69 77 THR A CA 1
ATOM 639 C C . THR A 1 77 ? 25.006 -2.626 -6.085 1.00 67.69 77 THR A C 1
ATOM 641 O O . THR A 1 77 ? 24.425 -1.752 -6.728 1.00 67.69 77 THR A O 1
ATOM 644 N N . ASN A 1 78 ? 26.146 -3.173 -6.524 1.00 82.88 78 ASN A N 1
ATOM 645 C CA . ASN A 1 78 ? 26.822 -2.786 -7.767 1.00 82.88 78 ASN A CA 1
ATOM 646 C C . ASN A 1 78 ? 26.134 -3.404 -8.990 1.00 82.88 78 ASN A C 1
ATOM 648 O O . ASN A 1 78 ? 26.701 -4.230 -9.710 1.00 82.88 78 ASN A O 1
ATOM 652 N N . PHE A 1 79 ? 24.885 -3.016 -9.212 1.00 92.25 79 PHE A N 1
ATOM 653 C CA . PHE A 1 79 ? 24.157 -3.375 -10.412 1.00 92.25 79 PHE A CA 1
ATOM 654 C C . PHE A 1 79 ? 24.742 -2.670 -11.630 1.00 92.25 79 PHE A C 1
ATOM 656 O O . PHE A 1 79 ? 25.014 -1.473 -11.613 1.00 92.25 79 PHE A O 1
ATOM 663 N N . THR A 1 80 ? 24.898 -3.422 -12.713 1.00 93.81 80 THR A N 1
ATOM 664 C CA . THR A 1 80 ? 25.239 -2.872 -14.024 1.00 93.81 80 THR A CA 1
ATOM 665 C C . THR A 1 80 ? 23.976 -2.537 -14.807 1.00 93.81 80 THR A C 1
ATOM 667 O O . THR A 1 80 ? 22.901 -3.088 -14.548 1.00 93.81 80 THR A O 1
ATOM 670 N N . ASP A 1 81 ? 24.140 -1.710 -15.837 1.00 96.38 81 ASP A N 1
ATOM 671 C CA . ASP A 1 81 ? 23.066 -1.324 -16.753 1.00 96.38 81 ASP A CA 1
ATOM 672 C C . ASP A 1 81 ? 22.710 -2.399 -17.807 1.00 96.38 81 ASP A C 1
ATOM 674 O O . ASP A 1 81 ? 21.916 -2.162 -18.720 1.00 96.38 81 ASP A O 1
ATOM 678 N N . VAL A 1 82 ? 23.298 -3.595 -17.704 1.00 96.69 82 VAL A N 1
ATOM 679 C CA . VAL A 1 82 ? 23.034 -4.724 -18.608 1.00 96.69 82 VAL A CA 1
ATOM 680 C C . VAL A 1 82 ? 21.837 -5.520 -18.104 1.00 96.69 82 VAL A C 1
ATOM 682 O O . VAL A 1 82 ? 21.816 -5.945 -16.954 1.00 96.69 82 VAL A O 1
ATOM 685 N N . PHE A 1 83 ? 20.868 -5.804 -18.964 1.00 97.38 83 PHE A N 1
ATOM 686 C CA . PHE A 1 83 ? 19.803 -6.761 -18.689 1.00 97.38 83 PHE A CA 1
ATOM 687 C C . PHE A 1 83 ? 20.370 -8.186 -18.795 1.00 97.38 83 PHE A C 1
ATOM 689 O O . PHE A 1 83 ? 20.383 -8.808 -19.858 1.00 97.38 83 PHE A O 1
ATOM 696 N N . ASP A 1 84 ? 20.897 -8.690 -17.685 1.00 95.50 84 ASP A N 1
ATOM 697 C CA . ASP A 1 84 ? 21.518 -10.010 -17.590 1.00 95.50 84 ASP A CA 1
ATOM 698 C C . ASP A 1 84 ? 20.490 -11.134 -17.338 1.00 95.50 84 ASP A C 1
ATOM 700 O O . ASP A 1 84 ? 19.300 -10.899 -17.120 1.00 95.50 84 ASP A O 1
ATOM 704 N N . SER A 1 85 ? 20.948 -12.390 -17.379 1.00 95.62 85 SER A N 1
ATOM 705 C CA . SER A 1 85 ? 20.091 -13.559 -17.135 1.00 95.62 85 SER A CA 1
ATOM 706 C C . SER A 1 85 ? 19.489 -13.590 -15.735 1.00 95.62 85 SER A C 1
ATOM 708 O O . SER A 1 85 ? 18.448 -14.200 -15.533 1.00 95.62 85 SER A O 1
ATOM 710 N N . ARG A 1 86 ? 20.145 -12.968 -14.755 1.00 94.12 86 ARG A N 1
ATOM 711 C CA . ARG A 1 86 ? 19.646 -12.939 -13.385 1.00 94.12 86 ARG A CA 1
ATOM 712 C C . ARG A 1 86 ? 18.477 -11.968 -13.266 1.00 94.12 86 ARG A C 1
ATOM 714 O O . ARG A 1 86 ? 17.492 -12.277 -12.604 1.00 94.12 86 ARG A O 1
ATOM 721 N N . PHE A 1 87 ? 18.577 -10.816 -13.918 1.00 96.19 87 PHE A N 1
ATOM 722 C CA . PHE A 1 87 ? 17.490 -9.855 -13.965 1.00 96.19 87 PHE A CA 1
ATOM 723 C C . PHE A 1 87 ? 16.292 -10.385 -14.761 1.00 96.19 87 PHE A C 1
ATOM 725 O O . PHE A 1 87 ? 15.162 -10.181 -14.339 1.00 96.19 87 PHE A O 1
ATOM 732 N N . GLU A 1 88 ? 16.519 -11.163 -15.825 1.00 97.81 88 GLU A N 1
ATOM 733 C CA . GLU A 1 88 ? 15.452 -11.914 -16.511 1.00 97.81 88 GLU A CA 1
ATOM 734 C C . GLU A 1 88 ? 14.677 -12.819 -15.545 1.00 97.81 88 GLU A C 1
ATOM 736 O O . GLU A 1 88 ? 13.449 -12.754 -15.502 1.00 97.81 88 GLU A O 1
ATOM 741 N N . THR A 1 89 ? 15.371 -13.590 -14.702 1.00 96.38 89 THR A N 1
ATOM 742 C CA . THR A 1 89 ? 14.723 -14.401 -13.658 1.00 96.38 89 THR A CA 1
ATOM 743 C C . THR A 1 89 ? 13.923 -13.542 -12.677 1.00 96.38 89 THR A C 1
ATOM 745 O O . THR A 1 89 ? 12.784 -13.882 -12.367 1.00 96.38 89 THR A O 1
ATOM 748 N N . ALA A 1 90 ? 14.469 -12.408 -12.228 1.00 96.31 90 ALA A N 1
ATOM 749 C CA . ALA A 1 90 ? 13.764 -11.495 -11.325 1.00 96.31 90 ALA A CA 1
ATOM 750 C C . ALA A 1 90 ? 12.490 -10.907 -11.963 1.00 96.31 90 ALA A C 1
ATOM 752 O O . ALA A 1 90 ? 11.455 -10.819 -11.306 1.00 96.31 90 ALA A O 1
ATOM 753 N N . VAL A 1 91 ? 12.532 -10.567 -13.256 1.00 98.12 91 VAL A N 1
ATOM 754 C CA . VAL A 1 91 ? 11.360 -10.113 -14.024 1.00 98.12 91 VAL A CA 1
ATOM 755 C C . VAL A 1 91 ? 10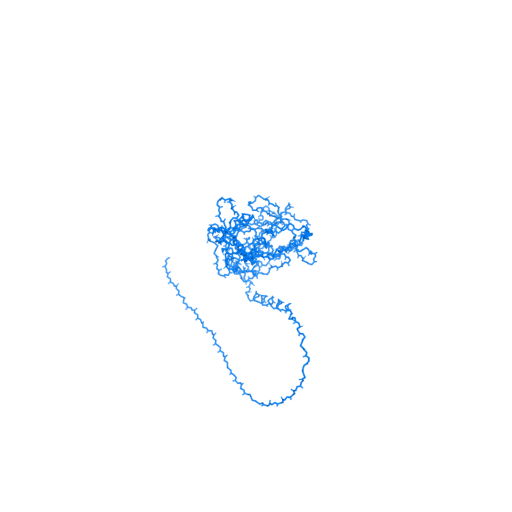.311 -11.219 -14.138 1.00 98.12 91 VAL A C 1
ATOM 757 O O . VAL A 1 91 ? 9.131 -10.956 -13.922 1.00 98.12 91 VAL A O 1
ATOM 760 N N . ILE A 1 92 ? 10.720 -12.462 -14.406 1.00 97.44 92 ILE A N 1
ATOM 761 C CA . ILE A 1 92 ? 9.811 -13.621 -14.435 1.00 97.44 92 ILE A CA 1
ATOM 762 C C . ILE A 1 92 ? 9.138 -13.824 -13.071 1.00 97.44 92 ILE A C 1
ATOM 764 O O . ILE A 1 92 ? 7.925 -14.042 -13.012 1.00 97.44 92 ILE A O 1
ATOM 768 N N . MET A 1 93 ? 9.898 -13.726 -11.976 1.00 95.56 93 MET A N 1
ATOM 769 C CA . MET A 1 93 ? 9.362 -13.842 -10.616 1.00 95.56 93 MET A CA 1
ATOM 770 C C . MET A 1 93 ? 8.361 -12.725 -10.314 1.00 95.56 93 MET A C 1
ATOM 772 O O . MET A 1 93 ? 7.263 -13.015 -9.848 1.00 95.56 93 MET A O 1
ATOM 776 N N . TYR A 1 94 ? 8.692 -11.477 -10.650 1.00 96.69 94 TYR A N 1
ATOM 777 C CA . TYR A 1 94 ? 7.797 -10.325 -10.512 1.00 96.69 94 TYR A CA 1
ATOM 778 C C . TYR A 1 94 ? 6.491 -10.513 -11.286 1.00 96.69 94 TYR A C 1
ATOM 780 O O . TYR A 1 94 ? 5.402 -10.354 -10.737 1.00 96.69 94 TYR A O 1
ATOM 788 N N . GLN A 1 95 ? 6.584 -10.918 -12.555 1.00 97.56 95 GLN A N 1
ATOM 789 C CA . GLN A 1 95 ? 5.411 -11.173 -13.388 1.00 97.56 95 GLN A CA 1
ATOM 790 C C . GLN A 1 95 ? 4.533 -12.280 -12.804 1.00 97.56 95 GLN A C 1
ATOM 792 O O . GLN A 1 95 ? 3.319 -12.120 -12.723 1.00 97.56 95 GLN A O 1
ATOM 797 N N . THR A 1 96 ? 5.148 -13.373 -12.355 1.00 94.19 96 THR A N 1
ATOM 798 C CA . THR A 1 96 ? 4.438 -14.503 -11.746 1.00 94.19 96 THR A CA 1
ATOM 799 C C . THR A 1 96 ? 3.729 -14.075 -10.462 1.00 94.19 96 THR A C 1
ATOM 801 O O . THR A 1 96 ? 2.527 -14.301 -10.320 1.00 94.19 96 THR A O 1
ATOM 804 N N . LYS A 1 97 ? 4.451 -13.401 -9.560 1.00 91.75 97 LYS A N 1
ATOM 805 C CA . LYS A 1 97 ? 3.953 -12.962 -8.252 1.00 91.75 97 LYS A CA 1
ATOM 806 C C . LYS A 1 97 ? 2.793 -11.976 -8.367 1.00 91.75 97 LYS A C 1
ATOM 808 O O . LYS A 1 97 ? 1.855 -12.043 -7.584 1.00 91.75 97 LYS A O 1
ATOM 813 N N . LEU A 1 98 ? 2.824 -11.092 -9.363 1.00 93.88 98 LEU A N 1
ATOM 814 C CA . LEU A 1 98 ? 1.779 -10.089 -9.587 1.00 93.88 98 LEU A CA 1
ATOM 815 C C . LEU A 1 98 ? 0.691 -10.533 -10.581 1.00 93.88 98 LEU A C 1
ATOM 817 O O . LEU A 1 98 ? -0.118 -9.712 -11.017 1.00 93.88 98 LEU A O 1
ATOM 821 N N . GLY A 1 99 ? 0.668 -11.809 -10.982 1.00 93.00 99 GLY A N 1
ATOM 822 C CA . GLY A 1 99 ? -0.342 -12.330 -11.910 1.00 93.00 99 GLY A CA 1
ATOM 823 C C . GLY A 1 99 ? -0.301 -11.685 -13.305 1.00 93.00 99 GLY A C 1
ATOM 824 O O . GLY A 1 99 ? -1.321 -11.598 -13.994 1.00 93.00 99 GLY A O 1
ATOM 825 N N . LEU A 1 100 ? 0.866 -11.197 -13.731 1.00 95.94 100 LEU A N 1
ATOM 826 C CA . LEU A 1 100 ? 1.099 -10.629 -15.057 1.00 95.94 100 LEU A CA 1
ATOM 827 C C . LEU A 1 100 ? 1.418 -11.739 -16.077 1.00 95.94 100 LEU A C 1
ATOM 829 O O . LEU A 1 100 ? 1.849 -12.831 -15.703 1.00 95.94 100 LEU A O 1
ATOM 833 N N . PRO A 1 101 ? 1.253 -11.487 -17.391 1.00 96.56 101 PRO A N 1
ATOM 834 C CA . PRO A 1 101 ? 1.761 -12.402 -18.408 1.00 96.56 101 PRO A CA 1
ATOM 835 C C . PRO A 1 101 ? 3.272 -12.598 -18.262 1.00 96.56 101 PRO A C 1
ATOM 837 O O . PRO A 1 101 ? 4.033 -11.635 -18.294 1.00 96.56 101 PRO A O 1
ATOM 840 N N . VAL A 1 102 ? 3.696 -13.852 -18.116 1.00 97.75 102 VAL A N 1
ATOM 841 C CA . VAL A 1 102 ? 5.102 -14.194 -17.893 1.00 97.75 102 VAL A CA 1
ATOM 842 C C . VAL A 1 102 ? 5.836 -14.230 -19.232 1.00 97.75 102 VAL A C 1
ATOM 844 O O . VAL A 1 102 ? 5.706 -15.180 -20.003 1.00 97.75 102 VAL A O 1
ATOM 847 N N . SER A 1 103 ? 6.582 -13.167 -19.523 1.00 97.50 103 SER A N 1
ATOM 848 C CA . SER A 1 103 ? 7.358 -12.989 -20.755 1.00 97.50 103 SER A CA 1
ATOM 849 C C . SER A 1 103 ? 8.870 -12.943 -20.516 1.00 97.50 103 SER A C 1
ATOM 851 O O . SER A 1 103 ? 9.635 -13.131 -21.462 1.00 97.50 103 SER A O 1
ATOM 853 N N . GLY A 1 104 ? 9.304 -12.656 -19.281 1.00 97.62 104 GLY A N 1
ATOM 854 C CA . GLY A 1 104 ? 10.702 -12.366 -18.938 1.00 97.62 104 GLY A CA 1
ATOM 855 C C . GLY A 1 104 ? 11.244 -11.064 -19.534 1.00 97.62 104 GLY A C 1
ATOM 856 O O . GLY A 1 104 ? 12.441 -10.794 -19.457 1.00 97.62 104 GLY A O 1
ATOM 857 N N . LYS A 1 105 ? 10.371 -10.246 -20.131 1.00 98.00 105 LYS A N 1
ATOM 858 C CA . LYS A 1 105 ? 10.700 -8.956 -20.742 1.00 98.00 105 LYS A CA 1
ATOM 859 C C . LYS A 1 105 ? 10.013 -7.822 -19.997 1.00 98.00 105 LYS A C 1
ATOM 861 O O . LYS A 1 105 ? 8.957 -8.013 -19.398 1.00 98.00 105 LYS A O 1
ATOM 866 N N . LEU A 1 106 ? 10.564 -6.619 -20.111 1.00 98.25 106 LEU A N 1
ATOM 867 C CA . LEU A 1 106 ? 9.934 -5.391 -19.625 1.00 98.25 106 LEU A CA 1
ATOM 868 C C . LEU A 1 106 ? 8.865 -4.907 -20.618 1.00 98.25 106 LEU A C 1
ATOM 870 O O . LEU A 1 106 ? 8.951 -3.826 -21.195 1.00 98.25 106 LEU A O 1
ATOM 874 N N . ASP A 1 107 ? 7.863 -5.755 -20.853 1.00 97.81 107 ASP A N 1
ATOM 875 C CA . ASP A 1 107 ? 6.724 -5.441 -21.713 1.00 97.81 107 ASP A CA 1
ATOM 876 C C . ASP A 1 107 ? 5.817 -4.358 -21.108 1.00 97.81 107 ASP A C 1
ATOM 878 O O . ASP A 1 107 ? 5.924 -3.997 -19.934 1.00 97.81 107 ASP A O 1
ATOM 882 N N . SER A 1 108 ? 4.882 -3.847 -21.914 1.00 97.81 108 SER A N 1
ATOM 883 C CA . SER A 1 108 ? 3.984 -2.760 -21.506 1.00 97.81 108 SER A CA 1
ATOM 884 C C . SER A 1 108 ? 3.242 -3.039 -20.195 1.00 97.81 108 SER A C 1
ATOM 886 O O . SER A 1 108 ? 3.155 -2.147 -19.356 1.00 97.81 108 SER A O 1
ATOM 888 N N . LYS A 1 109 ? 2.749 -4.266 -19.970 1.00 97.44 109 LYS A N 1
ATOM 889 C CA . LYS A 1 109 ? 2.023 -4.601 -18.732 1.00 97.44 109 LYS A CA 1
ATOM 890 C C . LYS A 1 109 ? 2.953 -4.620 -17.522 1.00 97.44 109 LYS A C 1
ATOM 892 O O . LYS A 1 109 ? 2.550 -4.178 -16.449 1.00 97.44 109 LYS A O 1
ATOM 897 N N . THR A 1 110 ? 4.175 -5.106 -17.708 1.00 98.06 110 THR A N 1
ATOM 898 C CA . THR A 1 110 ? 5.212 -5.152 -16.676 1.00 98.06 110 THR A CA 1
ATOM 899 C C . THR A 1 110 ? 5.671 -3.748 -16.301 1.00 98.06 110 THR A C 1
ATOM 901 O O . THR A 1 110 ? 5.677 -3.408 -15.123 1.00 98.06 110 THR A O 1
ATOM 904 N N . ILE A 1 111 ? 5.955 -2.891 -17.285 1.00 97.81 111 ILE A N 1
ATOM 905 C CA . ILE A 1 111 ? 6.339 -1.495 -17.044 1.00 97.81 111 ILE A CA 1
ATOM 906 C C . ILE A 1 111 ? 5.212 -0.714 -16.370 1.00 97.81 111 ILE A C 1
ATOM 908 O O . ILE A 1 111 ? 5.469 -0.031 -15.386 1.00 97.81 111 ILE A O 1
ATOM 912 N N . THR A 1 112 ? 3.960 -0.865 -16.819 1.00 96.56 112 THR A N 1
ATOM 913 C CA . THR A 1 112 ? 2.809 -0.233 -16.149 1.00 96.56 112 THR A CA 1
ATOM 914 C C . THR A 1 112 ? 2.679 -0.665 -14.686 1.00 96.56 112 THR A C 1
ATOM 916 O O . THR A 1 112 ? 2.287 0.147 -13.855 1.00 96.56 112 THR A O 1
ATOM 919 N N . ALA A 1 113 ? 2.996 -1.919 -14.352 1.00 96.81 113 ALA A N 1
ATOM 920 C CA . ALA A 1 113 ? 3.001 -2.376 -12.963 1.00 96.81 113 ALA A CA 1
ATOM 921 C C . ALA A 1 113 ? 4.176 -1.787 -12.163 1.00 96.81 113 ALA A C 1
ATOM 923 O O . ALA A 1 113 ? 3.969 -1.342 -11.038 1.00 96.81 113 ALA A O 1
ATOM 924 N N . ILE A 1 114 ? 5.374 -1.727 -12.757 1.00 97.31 114 ILE A N 1
ATOM 925 C CA . ILE A 1 114 ? 6.589 -1.181 -12.130 1.00 97.31 114 ILE A CA 1
ATOM 926 C C . ILE A 1 114 ? 6.410 0.289 -11.748 1.00 97.31 114 ILE A C 1
ATOM 928 O O . ILE A 1 114 ? 6.762 0.667 -10.635 1.00 97.31 114 ILE A O 1
ATOM 932 N N . VAL A 1 115 ? 5.858 1.105 -12.652 1.00 96.38 115 VAL A N 1
ATOM 933 C CA . VAL A 1 115 ? 5.671 2.549 -12.421 1.00 96.38 115 VAL A CA 1
ATOM 934 C C . VAL A 1 115 ? 4.392 2.876 -11.652 1.00 96.38 115 VAL A C 1
ATOM 936 O O . VAL A 1 115 ? 4.160 4.031 -11.316 1.00 96.38 115 VAL A O 1
ATOM 939 N N . SER A 1 116 ? 3.536 1.886 -11.378 1.00 96.75 116 SER A N 1
ATOM 940 C CA . SER A 1 116 ? 2.347 2.123 -10.564 1.00 96.75 116 SER A CA 1
ATOM 941 C C . SER A 1 116 ? 2.762 2.341 -9.106 1.00 96.75 116 SER A C 1
ATOM 943 O O . SER A 1 116 ? 3.507 1.515 -8.571 1.00 96.75 116 SER A O 1
ATOM 945 N N . PRO A 1 117 ? 2.201 3.357 -8.426 1.00 97.94 117 PRO A N 1
ATOM 946 C CA . PRO A 1 117 ? 2.373 3.508 -6.989 1.00 97.94 117 PRO A CA 1
ATOM 947 C C . PRO A 1 117 ? 1.901 2.252 -6.257 1.00 97.94 117 PRO A C 1
ATOM 949 O O . PRO A 1 117 ? 0.978 1.558 -6.718 1.00 97.94 117 PRO A O 1
ATOM 952 N N . ARG A 1 118 ? 2.553 1.930 -5.142 1.00 98.31 118 ARG A N 1
ATOM 953 C CA . ARG A 1 118 ? 2.360 0.664 -4.428 1.00 98.31 118 ARG A CA 1
ATOM 954 C C . ARG A 1 118 ? 2.733 0.742 -2.950 1.00 98.31 118 ARG A C 1
ATOM 956 O O . ARG A 1 118 ? 3.356 1.700 -2.506 1.00 98.31 118 ARG A O 1
ATOM 963 N N . CYS A 1 119 ? 2.383 -0.306 -2.215 1.00 98.56 119 CYS A N 1
ATOM 964 C CA . CYS A 1 119 ? 2.907 -0.584 -0.882 1.00 98.56 119 CYS A CA 1
ATOM 965 C C . CYS A 1 119 ? 4.425 -0.851 -0.920 1.00 98.56 119 CYS A C 1
ATOM 967 O O . CYS A 1 119 ? 4.937 -1.475 -1.860 1.00 98.56 119 CYS A O 1
ATOM 969 N N . GLY A 1 120 ? 5.125 -0.379 0.113 1.00 97.56 120 GLY A N 1
ATOM 970 C CA . GLY A 1 120 ? 6.566 -0.514 0.327 1.00 97.56 120 GLY A CA 1
ATOM 971 C C . GLY A 1 120 ? 7.007 -1.865 0.888 1.00 97.56 120 GLY A C 1
ATOM 972 O O . GLY A 1 120 ? 8.197 -2.164 0.874 1.00 97.56 120 GLY A O 1
ATOM 973 N N . VAL A 1 121 ? 6.074 -2.699 1.353 1.00 96.06 121 VAL A N 1
ATOM 974 C CA . VAL A 1 121 ? 6.388 -4.024 1.895 1.00 96.06 121 VAL A CA 1
ATOM 975 C C . VAL A 1 121 ? 6.918 -4.947 0.787 1.00 96.06 121 VAL A C 1
ATOM 977 O O . VAL A 1 121 ? 6.409 -4.966 -0.334 1.00 96.06 121 VAL A O 1
ATOM 980 N N . SER A 1 122 ? 7.961 -5.726 1.091 1.00 93.31 122 SER A N 1
ATOM 981 C CA . SER A 1 122 ? 8.554 -6.666 0.130 1.00 93.31 122 SER A CA 1
ATOM 982 C C . SER A 1 122 ? 7.554 -7.743 -0.314 1.00 93.31 122 SER A C 1
ATOM 984 O O . SER A 1 122 ? 6.837 -8.319 0.506 1.00 93.31 122 SER A O 1
ATOM 986 N N . ASP A 1 123 ? 7.555 -8.077 -1.608 1.00 91.06 123 ASP A N 1
ATOM 987 C CA . ASP A 1 123 ? 6.686 -9.120 -2.173 1.00 91.06 123 ASP A CA 1
ATOM 988 C C . ASP A 1 123 ? 7.190 -10.535 -1.863 1.00 91.06 123 ASP A C 1
ATOM 990 O O . ASP A 1 123 ? 6.417 -11.503 -1.832 1.00 91.06 123 ASP A O 1
ATOM 994 N N . THR A 1 124 ? 8.501 -10.659 -1.658 1.00 78.75 124 THR A N 1
ATOM 995 C CA . THR A 1 124 ? 9.190 -11.922 -1.402 1.00 78.75 124 THR A CA 1
ATOM 996 C C . THR A 1 124 ? 10.099 -11.784 -0.186 1.00 78.75 124 THR A C 1
ATOM 998 O O . THR A 1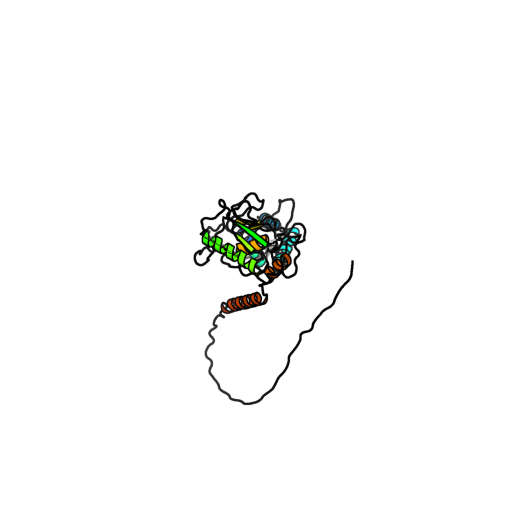 124 ? 10.849 -10.813 -0.060 1.00 78.75 124 THR A O 1
ATOM 1001 N N . THR A 1 125 ? 10.080 -12.766 0.707 1.00 61.69 125 THR A N 1
ATOM 1002 C CA . THR A 1 125 ? 11.074 -12.880 1.780 1.00 61.69 125 THR A CA 1
ATOM 1003 C C . THR A 1 125 ? 12.315 -13.636 1.275 1.00 61.69 125 THR A C 1
ATOM 1005 O O . THR A 1 125 ? 12.177 -14.478 0.391 1.00 61.69 125 THR A O 1
ATOM 1008 N N . PRO A 1 126 ? 13.531 -13.385 1.811 1.00 49.66 126 PRO A N 1
ATOM 1009 C CA . PRO A 1 126 ? 14.771 -14.061 1.379 1.00 49.66 126 PRO A CA 1
ATOM 1010 C C . PRO A 1 126 ? 14.762 -15.589 1.543 1.00 49.66 126 PRO A C 1
ATOM 1012 O O . PRO A 1 126 ? 15.586 -16.286 0.960 1.00 49.66 126 PRO A O 1
ATOM 1015 N N . LEU A 1 127 ? 13.841 -16.093 2.361 1.00 43.31 127 LEU A N 1
ATOM 1016 C CA . LEU A 1 127 ? 13.460 -17.493 2.456 1.00 43.31 127 LEU A CA 1
ATOM 1017 C C . LEU A 1 127 ? 12.138 -17.602 1.697 1.00 43.31 127 LEU A C 1
ATOM 1019 O O . LEU A 1 127 ? 11.213 -16.852 2.014 1.00 43.31 127 LEU A O 1
ATOM 1023 N N . GLU A 1 128 ? 12.063 -18.459 0.685 1.00 44.44 128 GLU A N 1
ATOM 1024 C CA . GLU A 1 128 ? 10.910 -18.673 -0.204 1.00 44.44 128 GLU A CA 1
ATOM 1025 C C . GLU A 1 128 ? 9.659 -19.239 0.511 1.00 44.44 128 GLU A C 1
ATOM 1027 O O . GLU A 1 128 ? 9.026 -20.167 0.025 1.00 44.44 128 GLU A O 1
ATOM 1032 N N . ASP A 1 129 ? 9.261 -18.690 1.658 1.00 45.66 129 ASP A N 1
ATOM 1033 C CA . ASP A 1 129 ? 8.169 -19.213 2.478 1.00 45.66 129 ASP A CA 1
ATOM 1034 C C . ASP A 1 129 ? 7.028 -18.198 2.670 1.00 45.66 129 ASP A C 1
ATOM 1036 O O . ASP A 1 129 ? 6.448 -18.062 3.752 1.00 45.66 129 ASP A O 1
ATOM 1040 N N . VAL A 1 130 ? 6.648 -17.495 1.599 1.00 50.38 130 VAL A N 1
ATOM 1041 C CA . VAL A 1 130 ? 5.274 -16.981 1.510 1.00 50.38 130 VAL A CA 1
ATOM 1042 C C . VAL A 1 130 ? 4.401 -18.176 1.138 1.00 50.38 130 VAL A C 1
ATOM 1044 O O . VAL A 1 130 ? 4.459 -18.669 0.013 1.00 50.38 130 VAL A O 1
ATOM 1047 N N . HIS A 1 131 ? 3.604 -18.684 2.082 1.00 48.38 131 HIS A N 1
ATOM 1048 C CA . HIS A 1 131 ? 2.626 -19.729 1.778 1.00 48.38 131 HIS A CA 1
ATOM 1049 C C . HIS A 1 131 ? 1.499 -19.146 0.924 1.00 48.38 131 HIS A C 1
ATOM 1051 O O . HIS A 1 131 ? 0.482 -18.681 1.438 1.00 48.38 131 HIS A O 1
ATOM 1057 N N . GLU A 1 132 ? 1.691 -19.189 -0.389 1.00 50.41 132 GLU A N 1
ATOM 1058 C CA . GLU A 1 132 ? 0.643 -18.934 -1.363 1.00 50.41 132 GLU A CA 1
ATOM 1059 C C . GLU A 1 132 ? -0.217 -20.186 -1.501 1.00 50.41 132 GLU A C 1
ATOM 1061 O O . GLU A 1 132 ? 0.176 -21.197 -2.087 1.00 50.41 132 GLU A O 1
ATOM 1066 N N . THR A 1 133 ? -1.433 -20.124 -0.970 1.00 53.06 133 THR A N 1
ATOM 1067 C CA . THR A 1 133 ? -2.499 -20.935 -1.560 1.00 53.06 133 THR A CA 1
ATOM 1068 C C . THR A 1 133 ? -3.023 -20.168 -2.771 1.00 53.06 133 THR A C 1
ATOM 1070 O O . THR A 1 133 ? -2.862 -18.953 -2.841 1.00 53.06 133 THR A O 1
ATOM 1073 N N . ARG A 1 134 ? -3.667 -20.833 -3.739 1.00 52.03 134 ARG A N 1
ATOM 1074 C CA . ARG A 1 134 ? -4.191 -20.193 -4.969 1.00 52.03 134 ARG A CA 1
ATOM 1075 C C . ARG A 1 134 ? -5.192 -19.031 -4.735 1.00 52.03 134 ARG A C 1
ATOM 1077 O O . ARG A 1 134 ? -5.754 -18.544 -5.710 1.00 52.03 134 ARG A O 1
ATOM 1084 N N . HIS A 1 135 ? -5.450 -18.637 -3.484 1.00 53.25 135 HIS A N 1
ATOM 1085 C CA . HIS A 1 135 ? -6.478 -17.682 -3.081 1.00 53.25 135 HIS A CA 1
ATOM 1086 C C . HIS A 1 135 ? -6.074 -16.694 -1.962 1.00 53.25 135 HIS A C 1
ATOM 1088 O O . HIS A 1 135 ? -6.970 -15.980 -1.542 1.00 53.25 135 HIS A O 1
ATOM 1094 N N . PHE A 1 136 ? -4.839 -16.691 -1.416 1.00 63.88 136 PHE A N 1
ATOM 1095 C CA . PHE A 1 136 ? -4.329 -15.676 -0.453 1.00 63.88 136 PHE A CA 1
ATOM 1096 C C . PHE A 1 136 ? -2.881 -15.978 0.003 1.00 63.88 136 PHE A C 1
ATOM 1098 O O . PHE A 1 136 ? -2.408 -17.113 -0.134 1.00 63.88 136 PHE A O 1
ATOM 1105 N N . ALA A 1 137 ? -2.198 -14.986 0.599 1.00 70.19 137 ALA A N 1
ATOM 1106 C CA . ALA A 1 137 ? -0.800 -15.076 1.043 1.00 70.19 137 ALA A CA 1
ATOM 1107 C C . ALA A 1 137 ? -0.566 -14.604 2.499 1.00 70.19 137 ALA A C 1
ATOM 1109 O O . ALA A 1 137 ? -1.197 -13.660 2.976 1.00 70.19 137 ALA A O 1
ATOM 1110 N N . TYR A 1 138 ? 0.412 -15.218 3.181 1.00 72.31 138 TYR A N 1
ATOM 1111 C CA . TYR A 1 138 ? 0.912 -14.804 4.504 1.00 72.31 138 TYR A CA 1
ATOM 1112 C C . TYR A 1 138 ? 2.422 -14.673 4.517 1.00 72.31 138 TYR A C 1
ATOM 1114 O O . TYR A 1 138 ? 3.114 -15.405 3.807 1.00 72.31 138 TYR A O 1
ATOM 1122 N N . PHE A 1 139 ? 2.936 -13.842 5.421 1.00 70.88 139 PHE A N 1
ATOM 1123 C CA . PHE A 1 139 ? 4.349 -13.908 5.770 1.00 70.88 139 PHE A CA 1
ATOM 1124 C C . PHE A 1 139 ? 4.690 -15.257 6.413 1.00 70.88 139 PHE A C 1
ATOM 1126 O O . PHE A 1 139 ? 3.847 -15.903 7.053 1.00 70.88 139 PHE A O 1
ATOM 1133 N N . TYR A 1 140 ? 5.950 -15.664 6.261 1.00 69.81 140 TYR A N 1
ATOM 1134 C CA . TYR A 1 140 ? 6.471 -16.868 6.894 1.00 69.81 140 TYR A CA 1
ATOM 1135 C C . TYR A 1 140 ? 6.170 -16.891 8.399 1.00 69.81 140 TYR A C 1
ATOM 1137 O O . TYR A 1 140 ? 6.228 -15.869 9.082 1.00 69.81 140 TYR A O 1
ATOM 1145 N N . GLY A 1 141 ? 5.818 -18.068 8.918 1.00 73.62 141 GLY A N 1
ATOM 1146 C CA . GLY A 1 141 ? 5.424 -18.240 10.318 1.00 73.62 141 GLY A CA 1
ATOM 1147 C C . GLY A 1 141 ? 3.987 -17.817 10.642 1.00 73.62 141 GLY A C 1
ATOM 1148 O O . GLY A 1 141 ? 3.574 -17.981 11.789 1.00 73.62 141 GLY A O 1
ATOM 1149 N N . LYS A 1 142 ? 3.210 -17.335 9.654 1.00 83.81 142 LYS A N 1
ATOM 1150 C CA . LYS A 1 142 ? 1.802 -16.915 9.809 1.00 83.81 142 LYS A CA 1
ATOM 1151 C C . LYS A 1 142 ? 1.630 -15.950 10.995 1.00 83.81 142 LYS A C 1
ATOM 1153 O O . LYS A 1 142 ? 0.894 -16.268 11.940 1.00 83.81 142 LYS A O 1
ATOM 1158 N N . PRO A 1 143 ? 2.349 -14.809 10.994 1.00 89.69 143 PRO A N 1
ATOM 1159 C CA . PRO A 1 143 ? 2.338 -13.891 12.121 1.00 89.69 143 PRO A CA 1
ATOM 1160 C C . PRO A 1 143 ? 0.917 -13.404 12.379 1.00 89.69 143 PRO A C 1
ATOM 1162 O O . PRO A 1 143 ? 0.175 -13.061 11.463 1.00 89.69 143 PRO A O 1
ATOM 1165 N N . ARG A 1 144 ? 0.538 -13.387 13.652 1.00 93.12 144 ARG A N 1
ATOM 1166 C CA . ARG A 1 144 ? -0.767 -12.916 14.106 1.00 93.12 144 ARG A CA 1
ATOM 1167 C C . ARG A 1 144 ? -0.650 -12.325 15.496 1.00 93.12 144 ARG A C 1
ATOM 1169 O O . ARG A 1 144 ? 0.227 -12.705 16.278 1.00 93.12 144 ARG A O 1
ATOM 1176 N N . TRP A 1 145 ? -1.584 -11.453 15.842 1.00 94.62 145 TRP A N 1
ATOM 1177 C CA . TRP A 1 145 ? -1.753 -11.042 17.228 1.00 94.62 145 TRP A CA 1
ATOM 1178 C C . TRP A 1 145 ? -2.202 -12.254 18.056 1.00 94.62 145 TRP A C 1
ATOM 1180 O O . TRP A 1 145 ? -3.202 -12.906 17.753 1.00 94.62 145 TRP A O 1
ATOM 1190 N N . ALA A 1 146 ? -1.431 -12.606 19.084 1.00 87.38 146 ALA A N 1
ATOM 1191 C CA . ALA A 1 146 ? -1.706 -13.760 19.934 1.00 87.38 146 ALA A CA 1
ATOM 1192 C C . ALA A 1 146 ? -2.276 -13.285 21.277 1.00 87.38 146 ALA A C 1
ATOM 1194 O O . ALA A 1 146 ? -1.542 -13.072 22.237 1.00 87.38 146 ALA A O 1
ATOM 1195 N N . ARG A 1 147 ? -3.600 -13.097 21.327 1.00 86.38 147 ARG A N 1
ATOM 1196 C CA . ARG A 1 147 ? -4.361 -12.723 22.532 1.00 86.38 147 ARG A CA 1
ATOM 1197 C C . ARG A 1 147 ? -5.528 -13.676 22.751 1.00 86.38 147 ARG A C 1
ATOM 1199 O O . ARG A 1 147 ? -5.995 -14.320 21.811 1.00 86.38 147 ARG A O 1
ATOM 1206 N N . VAL A 1 148 ? -5.991 -13.752 23.994 1.00 80.75 148 VAL A N 1
ATOM 1207 C CA . VAL A 1 148 ? -7.175 -14.534 24.360 1.00 80.75 148 VAL A CA 1
ATOM 1208 C C . VAL A 1 148 ? -8.426 -13.803 23.847 1.00 80.75 148 VAL A C 1
ATOM 1210 O O . VAL A 1 148 ? -8.527 -12.597 24.069 1.00 80.75 148 VAL A O 1
ATOM 1213 N N . PRO A 1 149 ? -9.366 -14.473 23.154 1.00 81.25 149 PRO A N 1
ATOM 1214 C CA . PRO A 1 149 ? -10.624 -13.852 22.744 1.00 81.25 149 PRO A CA 1
ATOM 1215 C C . PRO A 1 149 ? -11.485 -13.401 23.946 1.00 81.25 149 PRO A C 1
ATOM 1217 O O . PRO A 1 149 ? -11.483 -14.096 24.965 1.00 81.25 149 PRO A O 1
ATOM 1220 N N . PRO A 1 150 ? -12.274 -12.312 23.833 1.00 83.50 150 PRO A N 1
ATOM 1221 C CA . PRO A 1 150 ? -12.364 -11.404 22.685 1.00 83.50 150 PRO A CA 1
ATOM 1222 C C . PRO A 1 150 ? -11.093 -10.556 22.528 1.00 83.50 150 PRO A C 1
ATOM 1224 O O . PRO A 1 150 ? -10.567 -10.016 23.498 1.00 83.50 150 PRO A O 1
ATOM 1227 N N . MET A 1 151 ? -10.599 -10.444 21.293 1.00 92.88 151 MET A N 1
ATOM 1228 C CA . MET A 1 151 ? -9.375 -9.703 20.994 1.00 92.88 151 MET A CA 1
ATOM 1229 C C . MET A 1 151 ? -9.709 -8.254 20.646 1.00 92.88 151 MET A C 1
ATOM 1231 O O . MET A 1 151 ? -10.445 -8.005 19.693 1.00 92.88 151 MET A O 1
ATOM 1235 N N . THR A 1 152 ? -9.113 -7.315 21.377 1.00 96.06 152 THR A N 1
ATOM 1236 C CA . THR A 1 152 ? -9.118 -5.890 21.033 1.00 96.06 152 THR A CA 1
ATOM 1237 C C . THR A 1 152 ? -7.684 -5.426 20.815 1.00 96.06 152 THR A C 1
ATOM 1239 O O . THR A 1 152 ? -6.815 -5.704 21.649 1.00 96.06 152 THR A O 1
ATOM 1242 N N . LEU A 1 153 ? -7.445 -4.743 19.698 1.00 97.62 153 LEU A N 1
ATOM 1243 C CA . LEU A 1 153 ? -6.196 -4.054 19.388 1.00 97.62 153 LEU A CA 1
ATOM 1244 C C . LEU A 1 153 ? -6.407 -2.546 19.508 1.00 97.62 153 LEU A C 1
ATOM 1246 O O . LEU A 1 153 ? -7.409 -2.012 19.025 1.00 97.62 153 LEU A O 1
ATOM 1250 N N . THR A 1 154 ? -5.475 -1.859 20.156 1.00 98.06 154 THR A N 1
ATOM 1251 C CA . THR A 1 154 ? -5.512 -0.398 20.263 1.00 98.06 154 THR A CA 1
ATOM 1252 C C . THR A 1 154 ? -4.732 0.250 19.128 1.00 98.06 154 THR A C 1
ATOM 1254 O O . THR A 1 154 ? -3.688 -0.254 18.718 1.00 98.06 154 THR A O 1
ATOM 1257 N N . TYR A 1 155 ? -5.213 1.379 18.613 1.00 98.56 155 TYR A N 1
ATOM 1258 C CA . TYR A 1 155 ? -4.471 2.171 17.633 1.00 98.56 155 TYR A CA 1
ATOM 1259 C C . TYR A 1 155 ? -4.389 3.635 18.045 1.00 98.56 155 TYR A C 1
ATOM 1261 O O . TYR A 1 155 ? -5.268 4.144 18.738 1.00 98.56 155 TYR A O 1
ATOM 1269 N N . SER A 1 156 ? -3.322 4.312 17.632 1.00 98.31 156 SER A N 1
ATOM 1270 C CA . SER A 1 156 ? -3.110 5.725 17.935 1.00 98.31 156 SER A CA 1
ATOM 1271 C C . SER A 1 156 ? -2.341 6.426 16.819 1.00 98.31 156 SER A C 1
ATOM 1273 O O . SER A 1 156 ? -1.539 5.808 16.114 1.00 98.31 156 SER A O 1
ATOM 1275 N N . PHE A 1 157 ? -2.582 7.727 16.677 1.00 97.94 157 PHE A N 1
ATOM 1276 C CA . PHE A 1 157 ? -1.923 8.595 15.705 1.00 97.94 157 PHE A CA 1
ATOM 1277 C C . PHE A 1 157 ? -0.764 9.346 16.367 1.00 97.94 157 PHE A C 1
ATOM 1279 O O . PHE A 1 157 ? -0.907 9.861 17.478 1.00 97.94 157 PHE A O 1
ATOM 1286 N N . SER A 1 158 ? 0.382 9.429 15.689 1.00 96.56 158 SER A N 1
ATOM 1287 C CA . SER A 1 158 ? 1.499 10.270 16.133 1.00 96.56 158 SER A CA 1
ATOM 1288 C C . SER A 1 158 ? 1.038 11.724 16.234 1.00 96.56 158 SER A C 1
ATOM 1290 O O . SER A 1 158 ? 0.218 12.173 15.441 1.00 96.56 158 SER A O 1
ATOM 1292 N N . ARG A 1 159 ? 1.563 12.487 17.196 1.00 93.44 159 ARG A N 1
ATOM 1293 C CA . ARG A 1 159 ? 1.267 13.926 17.296 1.00 93.44 159 ARG A CA 1
ATOM 1294 C C . ARG A 1 159 ? 2.184 14.754 16.400 1.00 93.44 159 ARG A C 1
ATOM 1296 O O . ARG A 1 159 ? 1.795 15.811 15.922 1.00 93.44 159 ARG A O 1
ATOM 1303 N N . GLU A 1 160 ? 3.395 14.261 16.178 1.00 94.50 160 GLU A N 1
ATOM 1304 C CA . GLU A 1 160 ? 4.479 14.940 15.471 1.00 94.50 160 GLU A CA 1
ATOM 1305 C C . GLU A 1 160 ? 4.480 14.611 13.971 1.00 94.50 160 GLU A C 1
ATOM 1307 O O . GLU A 1 160 ? 4.850 15.433 13.130 1.00 94.50 160 GLU A O 1
ATOM 1312 N N . ASN A 1 161 ? 4.044 13.400 13.621 1.00 95.62 161 ASN A N 1
ATOM 1313 C CA . ASN A 1 161 ? 4.114 12.866 12.264 1.00 95.62 161 ASN A CA 1
ATOM 1314 C C . ASN A 1 161 ? 2.721 12.806 11.635 1.00 95.62 161 ASN A C 1
ATOM 1316 O O . ASN A 1 161 ? 2.254 11.747 11.237 1.00 95.62 161 ASN A O 1
ATOM 1320 N N . MET A 1 162 ? 2.039 13.951 11.573 1.00 94.81 162 MET A N 1
ATOM 1321 C CA . MET A 1 162 ? 0.747 14.100 10.887 1.00 94.81 162 MET A CA 1
ATOM 1322 C C . MET A 1 162 ? 0.868 15.041 9.694 1.00 94.81 162 MET A C 1
ATOM 1324 O O . MET A 1 162 ? 1.861 15.758 9.556 1.00 94.81 162 MET A O 1
ATOM 1328 N N . ILE A 1 163 ? -0.131 15.015 8.817 1.00 94.06 163 ILE A N 1
ATOM 1329 C CA . ILE A 1 163 ? -0.264 15.947 7.695 1.00 94.06 163 ILE A CA 1
ATOM 1330 C C . ILE A 1 163 ? -1.347 16.980 7.994 1.00 94.06 163 ILE A C 1
ATOM 1332 O O . ILE A 1 163 ? -2.376 16.656 8.580 1.00 94.06 163 ILE A O 1
ATOM 1336 N N . GLU A 1 164 ? -1.112 18.220 7.571 1.00 90.56 164 GLU A N 1
ATOM 1337 C CA . GLU A 1 164 ? -2.064 19.329 7.727 1.00 90.56 164 GLU A CA 1
ATOM 1338 C C . GLU A 1 164 ? -3.074 19.405 6.574 1.00 90.56 164 GLU A C 1
ATOM 1340 O O . GLU A 1 164 ? -4.102 20.068 6.688 1.00 90.56 164 GLU A O 1
ATOM 1345 N N . SER A 1 165 ? -2.796 18.718 5.460 1.00 87.94 165 SER A N 1
ATOM 1346 C CA . SER A 1 165 ? -3.622 18.741 4.248 1.00 87.94 165 SER A CA 1
ATOM 1347 C C . SER A 1 165 ? -4.992 18.080 4.416 1.00 87.94 165 SER A C 1
ATOM 1349 O O . SER A 1 165 ? -5.873 18.313 3.593 1.00 87.94 165 SER A O 1
ATOM 1351 N N . LEU A 1 166 ? -5.193 17.281 5.470 1.00 89.75 166 LEU A N 1
ATOM 1352 C CA . LEU A 1 166 ? -6.457 16.612 5.769 1.00 89.75 166 LEU A CA 1
ATOM 1353 C C . LEU A 1 166 ? -6.941 16.947 7.178 1.00 89.75 166 LEU A C 1
ATOM 1355 O O . LEU A 1 166 ? -6.162 17.007 8.130 1.00 89.75 166 LEU A O 1
ATOM 1359 N N . ASN A 1 167 ? -8.256 17.106 7.328 1.00 90.81 167 ASN A N 1
ATOM 1360 C CA . ASN A 1 167 ? -8.861 17.324 8.633 1.00 90.81 167 ASN A CA 1
ATOM 1361 C C . ASN A 1 167 ? -8.705 16.070 9.513 1.00 90.81 167 ASN A C 1
ATOM 1363 O O . ASN A 1 167 ? -9.003 14.952 9.088 1.00 90.81 167 ASN A O 1
ATOM 1367 N N . SER A 1 168 ? -8.305 16.259 10.774 1.00 89.44 168 SER A N 1
ATOM 1368 C CA . SER A 1 168 ? -8.130 15.157 11.729 1.00 89.44 168 SER A CA 1
ATOM 1369 C C . SER A 1 168 ? -9.397 14.304 11.898 1.00 89.44 168 SER A C 1
ATOM 1371 O O . SER A 1 168 ? -9.304 13.082 11.949 1.00 89.44 168 SER A O 1
ATOM 1373 N N . SER A 1 169 ? -10.590 14.905 11.915 1.00 92.75 169 SER A N 1
ATOM 1374 C CA . SER A 1 169 ? -11.860 14.173 12.025 1.00 92.75 169 SER A CA 1
ATOM 1375 C C . SER A 1 169 ? -12.157 13.321 10.788 1.00 92.75 169 SER A C 1
ATOM 1377 O O . SER A 1 169 ? -12.613 12.183 10.926 1.00 92.75 169 SER A O 1
ATOM 1379 N N . GLU A 1 170 ? -11.869 13.831 9.588 1.00 92.88 170 GLU A N 1
ATOM 1380 C CA . GLU A 1 170 ? -12.040 13.077 8.340 1.00 92.88 170 GLU A CA 1
ATOM 1381 C C . GLU A 1 170 ? -11.069 11.900 8.280 1.00 92.88 170 GLU A C 1
ATOM 1383 O O . GLU A 1 170 ? -11.466 10.781 7.946 1.00 92.88 170 GLU A O 1
ATOM 1388 N N . MET A 1 171 ? -9.818 12.134 8.683 1.00 94.12 171 MET A N 1
ATOM 1389 C CA . MET A 1 171 ? -8.802 11.096 8.779 1.00 94.12 171 MET A CA 1
ATOM 1390 C C . MET A 1 171 ? -9.204 10.016 9.787 1.00 94.12 171 MET A C 1
ATOM 1392 O O . MET A 1 171 ? -9.259 8.844 9.424 1.00 94.12 171 MET A O 1
ATOM 1396 N N . LYS A 1 172 ? -9.575 10.381 11.020 1.00 95.56 172 LYS A N 1
ATOM 1397 C CA . LYS A 1 172 ? -10.052 9.417 12.027 1.00 95.56 172 LYS A CA 1
ATOM 1398 C C . LYS A 1 172 ? -11.230 8.590 11.505 1.00 95.56 172 LYS A C 1
ATOM 1400 O O . LYS A 1 172 ? -11.212 7.367 11.610 1.00 95.56 172 LYS A O 1
ATOM 1405 N N . SER A 1 173 ? -12.184 9.234 10.828 1.00 96.69 173 SER A N 1
ATOM 1406 C CA . SER A 1 173 ? -13.325 8.550 10.204 1.00 96.69 173 SER A CA 1
ATOM 1407 C C . SER A 1 173 ? -12.898 7.558 9.113 1.00 96.69 173 SER A C 1
ATOM 1409 O O . SER A 1 173 ? -13.531 6.518 8.938 1.00 96.69 173 SER A O 1
ATOM 1411 N N . VAL A 1 174 ? -11.843 7.858 8.346 1.00 97.25 174 VAL A N 1
ATOM 1412 C CA . VAL A 1 174 ? -11.272 6.930 7.355 1.00 97.25 174 VAL A CA 1
ATOM 1413 C C . VAL A 1 174 ? -10.720 5.677 8.027 1.00 97.25 174 VAL A C 1
ATOM 1415 O O . VAL A 1 174 ? -11.061 4.569 7.608 1.00 97.25 174 VAL A O 1
ATOM 1418 N N . PHE A 1 175 ? -9.913 5.832 9.078 1.00 98.25 175 PHE A N 1
ATOM 1419 C CA . PHE A 1 175 ? -9.331 4.690 9.786 1.00 98.25 175 PHE A CA 1
ATOM 1420 C C . PHE A 1 175 ? -10.390 3.870 10.518 1.00 98.25 175 PHE A C 1
ATOM 1422 O O . PHE A 1 175 ? -10.351 2.645 10.444 1.00 98.25 175 PHE A O 1
ATOM 1429 N N . GLU A 1 176 ? -11.387 4.508 11.135 1.00 98.31 176 GLU A N 1
ATOM 1430 C CA . GLU A 1 176 ? -12.520 3.809 11.747 1.00 98.31 176 GLU A CA 1
ATOM 1431 C C . GLU A 1 176 ? -13.225 2.901 10.730 1.00 98.31 176 GLU A C 1
ATOM 1433 O O . GLU A 1 176 ? -13.465 1.721 11.004 1.00 98.31 176 GLU A O 1
ATOM 1438 N N . ARG A 1 177 ? -13.498 3.406 9.518 1.00 98.44 177 ARG A N 1
ATOM 1439 C CA . ARG A 1 177 ? -14.091 2.598 8.443 1.00 98.44 177 ARG A CA 1
ATOM 1440 C C . ARG A 1 177 ? -13.155 1.490 7.964 1.00 98.44 177 ARG A C 1
ATOM 1442 O O . ARG A 1 177 ? -13.622 0.379 7.712 1.00 98.44 177 ARG A O 1
ATOM 1449 N N . ALA A 1 178 ? -11.860 1.763 7.811 1.00 98.62 178 ALA A N 1
ATOM 1450 C CA . ALA A 1 178 ? -10.879 0.773 7.368 1.00 98.62 178 ALA A CA 1
ATOM 1451 C C . ALA A 1 178 ? -10.748 -0.384 8.380 1.00 98.62 178 ALA A C 1
ATOM 1453 O O . ALA A 1 178 ? -10.869 -1.550 8.002 1.00 98.62 178 ALA A O 1
ATOM 1454 N N . PHE A 1 179 ? -10.626 -0.080 9.676 1.00 98.62 179 PHE A N 1
ATOM 1455 C CA . PHE A 1 179 ? -10.635 -1.082 10.746 1.00 98.62 179 PHE A CA 1
ATOM 1456 C C . PHE A 1 179 ? -11.964 -1.834 10.830 1.00 98.62 179 PHE A C 1
ATOM 1458 O O . PHE A 1 179 ? -11.969 -3.057 10.965 1.00 98.62 179 PHE A O 1
ATOM 1465 N N . SER A 1 180 ? -13.094 -1.133 10.690 1.00 98.00 180 SER A N 1
ATOM 1466 C CA . SER A 1 180 ? -14.426 -1.751 10.723 1.00 98.00 180 SER A CA 1
ATOM 1467 C C . SER A 1 180 ? -14.619 -2.790 9.620 1.00 98.00 180 SER A C 1
ATOM 1469 O O . SER A 1 180 ? -15.260 -3.816 9.849 1.00 98.00 180 SER A O 1
ATOM 1471 N N . ARG A 1 181 ? -14.041 -2.577 8.429 1.00 97.81 181 ARG A N 1
ATOM 1472 C CA . ARG A 1 181 ? -14.093 -3.569 7.343 1.00 97.81 181 ARG A CA 1
ATOM 1473 C C . ARG A 1 181 ? -13.424 -4.872 7.741 1.00 97.81 181 ARG A C 1
ATOM 1475 O O . ARG A 1 181 ? -14.039 -5.927 7.597 1.00 97.81 181 ARG A O 1
ATOM 1482 N N . TRP A 1 182 ? -12.220 -4.806 8.298 1.00 98.25 182 TRP A N 1
ATOM 1483 C CA . TRP A 1 182 ? -11.535 -5.995 8.793 1.00 98.25 182 TRP A CA 1
ATOM 1484 C C . TRP A 1 182 ? -12.277 -6.622 9.980 1.00 98.25 182 TRP A C 1
ATOM 1486 O O . TRP A 1 182 ? -12.575 -7.813 9.947 1.00 98.25 182 TRP A O 1
ATOM 1496 N N . ALA A 1 183 ? -12.696 -5.830 10.972 1.00 97.19 183 ALA A N 1
ATOM 1497 C CA . ALA A 1 183 ? -13.469 -6.314 12.124 1.00 97.19 183 ALA A CA 1
ATOM 1498 C C . ALA A 1 183 ? -14.788 -7.009 11.728 1.00 97.19 183 ALA A C 1
ATOM 1500 O O . ALA A 1 183 ? -15.270 -7.901 12.427 1.00 97.19 183 ALA A O 1
ATOM 1501 N N . SER A 1 184 ? -15.374 -6.652 10.581 1.00 96.56 184 SER A N 1
ATOM 1502 C CA . SER A 1 184 ? -16.594 -7.298 10.088 1.00 96.56 184 SER A CA 1
ATOM 1503 C C . SER A 1 184 ? -16.400 -8.766 9.683 1.00 96.56 184 SER A C 1
ATOM 1505 O O . SER A 1 184 ? -17.373 -9.520 9.662 1.00 96.56 184 SER A O 1
ATOM 1507 N N . VAL A 1 185 ? -15.164 -9.189 9.382 1.00 96.81 185 VAL A N 1
ATOM 1508 C CA . VAL A 1 185 ? -14.865 -10.530 8.850 1.00 96.81 185 VAL A CA 1
ATOM 1509 C C . VAL A 1 185 ? -14.066 -11.424 9.801 1.00 96.81 185 VAL A C 1
ATOM 1511 O O . VAL A 1 185 ? -14.066 -12.640 9.603 1.00 96.81 185 VAL A O 1
ATOM 1514 N N . ILE A 1 186 ? -13.465 -10.876 10.861 1.00 95.75 186 ILE A N 1
ATOM 1515 C CA . ILE A 1 186 ? -12.720 -11.621 11.898 1.00 95.75 186 ILE A CA 1
ATOM 1516 C C . ILE A 1 186 ? -13.172 -11.255 13.320 1.00 95.75 186 ILE A C 1
ATOM 1518 O O . ILE A 1 186 ? -13.744 -10.187 13.518 1.00 95.75 186 ILE A O 1
ATOM 1522 N N . PRO A 1 187 ? -12.920 -12.097 14.342 1.00 95.06 187 PRO A N 1
ATOM 1523 C CA . PRO A 1 187 ? -13.274 -11.805 15.734 1.00 95.06 187 PRO A CA 1
ATOM 1524 C C . PRO A 1 187 ? -12.248 -10.878 16.424 1.00 95.06 187 PRO A C 1
ATOM 1526 O O . PRO A 1 187 ? -11.759 -11.185 17.514 1.00 95.06 187 PRO A O 1
ATOM 1529 N N . VAL A 1 188 ? -11.905 -9.755 15.783 1.00 96.00 188 VAL A N 1
ATOM 1530 C CA . VAL A 1 188 ? -10.961 -8.748 16.296 1.00 96.00 188 VAL A CA 1
ATOM 1531 C C . VAL A 1 188 ? -11.622 -7.376 16.280 1.00 96.00 188 VAL A C 1
ATOM 1533 O O . VAL A 1 188 ? -12.132 -6.940 15.251 1.00 96.00 188 VAL A O 1
ATOM 1536 N N . ASN A 1 189 ? -11.584 -6.696 17.422 1.00 96.31 189 ASN A N 1
ATOM 1537 C CA . ASN A 1 189 ? -12.047 -5.325 17.577 1.00 96.31 189 ASN A CA 1
ATOM 1538 C C . ASN A 1 189 ? -10.866 -4.355 17.564 1.00 96.31 189 ASN A C 1
ATOM 1540 O O . ASN A 1 189 ? -9.762 -4.695 17.992 1.00 96.31 189 ASN A O 1
ATOM 1544 N N . PHE A 1 190 ? -11.126 -3.123 17.140 1.00 98.06 190 PHE A N 1
ATOM 1545 C CA . PHE A 1 190 ? -10.141 -2.048 17.133 1.00 98.06 190 PHE A CA 1
ATOM 1546 C C . PHE A 1 190 ? -10.672 -0.860 17.921 1.00 98.06 190 PHE A C 1
ATOM 1548 O O . PHE A 1 190 ? -11.856 -0.530 17.836 1.00 98.06 190 PHE A O 1
ATOM 1555 N N . THR A 1 191 ? -9.816 -0.222 18.709 1.00 97.88 191 THR A N 1
ATOM 1556 C CA . THR A 1 191 ? -10.205 0.932 19.525 1.00 97.88 191 THR A CA 1
ATOM 1557 C C . THR A 1 191 ? -9.110 1.985 19.495 1.00 97.88 191 THR A C 1
ATOM 1559 O O . THR A 1 191 ? -7.942 1.676 19.716 1.00 97.88 191 THR A O 1
ATOM 1562 N N . GLU A 1 192 ? -9.490 3.228 19.211 1.00 98.12 192 GLU A N 1
ATOM 1563 C CA . GLU A 1 192 ? -8.559 4.352 19.260 1.00 98.12 192 GLU A CA 1
ATOM 1564 C C . GLU A 1 192 ? -8.151 4.634 20.715 1.00 98.12 192 GLU A C 1
ATOM 1566 O O . GLU A 1 192 ? -8.977 4.563 21.628 1.00 98.12 192 GLU A O 1
ATOM 1571 N N . THR A 1 193 ? -6.881 4.964 20.936 1.00 97.69 193 THR A N 1
ATOM 1572 C CA . THR A 1 193 ? -6.356 5.429 22.223 1.00 97.69 193 THR A CA 1
ATOM 1573 C C . THR A 1 193 ? -5.509 6.685 22.045 1.00 97.69 193 THR A C 1
ATOM 1575 O O . THR A 1 193 ? -4.819 6.862 21.040 1.00 97.69 193 THR A O 1
ATOM 1578 N N . GLU A 1 194 ? -5.518 7.545 23.060 1.00 95.81 194 GLU A N 1
ATOM 1579 C CA . GLU A 1 194 ? -4.670 8.743 23.128 1.00 95.81 194 GLU A CA 1
ATOM 1580 C C . GLU A 1 194 ? -3.222 8.418 23.538 1.00 95.81 194 GLU A C 1
ATOM 1582 O O . GLU A 1 194 ? -2.322 9.243 23.368 1.00 95.81 194 GLU A O 1
ATOM 1587 N N . ASP A 1 195 ? -2.982 7.222 24.089 1.00 96.94 195 ASP A N 1
ATOM 1588 C CA . ASP A 1 195 ? -1.646 6.766 24.474 1.00 96.94 195 ASP A CA 1
ATOM 1589 C C . ASP A 1 195 ? -0.929 6.095 23.296 1.00 96.94 195 ASP A C 1
ATOM 1591 O O . ASP A 1 195 ? -0.957 4.875 23.117 1.00 96.94 195 ASP A O 1
ATOM 1595 N N . PHE A 1 196 ? -0.244 6.915 22.499 1.00 97.00 196 PHE A N 1
ATOM 1596 C CA . PHE A 1 196 ? 0.583 6.450 21.386 1.00 97.00 196 PHE A CA 1
ATOM 1597 C C . PHE A 1 196 ? 1.726 5.520 21.825 1.00 97.00 196 PHE A C 1
ATOM 1599 O O . PHE A 1 196 ? 2.161 4.661 21.057 1.00 97.00 196 PHE A O 1
ATOM 1606 N N . GLY A 1 197 ? 2.227 5.659 23.057 1.00 96.19 197 GLY A N 1
ATOM 1607 C CA . GLY A 1 197 ? 3.347 4.865 23.559 1.00 96.19 197 GLY A CA 1
ATOM 1608 C C . GLY A 1 197 ? 2.979 3.394 23.736 1.00 96.19 197 GLY A C 1
ATOM 1609 O O . GLY A 1 197 ? 3.750 2.517 23.326 1.00 96.19 197 GLY A O 1
ATOM 1610 N N . SER A 1 198 ? 1.792 3.138 24.292 1.00 96.12 198 SER A N 1
ATOM 1611 C CA . SER A 1 198 ? 1.282 1.792 24.583 1.00 96.12 198 SER A CA 1
ATOM 1612 C C . SER A 1 198 ? 0.333 1.216 23.527 1.00 96.12 198 SER A C 1
ATOM 1614 O O . SER A 1 198 ? -0.039 0.048 23.639 1.00 96.12 198 SER A O 1
ATOM 1616 N N . ALA A 1 199 ? -0.044 1.990 22.504 1.00 98.00 199 ALA A N 1
ATOM 1617 C CA . ALA A 1 199 ? -0.883 1.504 21.412 1.00 98.00 199 ALA A CA 1
ATOM 1618 C C . ALA A 1 199 ? -0.251 0.306 20.681 1.00 98.00 199 ALA A C 1
ATOM 1620 O O . ALA A 1 199 ? 0.950 0.312 20.391 1.00 98.00 199 ALA A O 1
ATOM 1621 N N . ASP A 1 200 ? -1.074 -0.689 20.337 1.00 97.94 200 ASP A N 1
ATOM 1622 C CA . ASP A 1 200 ? -0.643 -1.847 19.544 1.00 97.94 200 ASP A CA 1
ATOM 1623 C C . ASP A 1 200 ? -0.278 -1.439 18.118 1.00 97.94 200 ASP A C 1
ATOM 1625 O O . ASP A 1 200 ? 0.680 -1.951 17.547 1.00 97.94 200 ASP A O 1
ATOM 1629 N N . ILE A 1 201 ? -1.049 -0.509 17.553 1.00 98.56 201 ILE A N 1
ATOM 1630 C CA . ILE A 1 201 ? -0.913 -0.021 16.184 1.00 98.56 201 ILE A CA 1
ATOM 1631 C C . ILE A 1 201 ? -0.595 1.474 16.223 1.00 98.56 201 ILE A C 1
ATOM 1633 O O . ILE A 1 201 ? -1.338 2.269 16.801 1.00 98.56 201 ILE A O 1
ATOM 1637 N N . LYS A 1 202 ? 0.515 1.865 15.599 1.00 98.38 202 LYS A N 1
ATOM 1638 C CA . LYS A 1 202 ? 1.059 3.227 15.664 1.00 98.38 202 LYS A CA 1
ATOM 1639 C C . LYS A 1 202 ? 1.113 3.825 14.271 1.00 98.38 202 LYS A C 1
ATOM 1641 O O . LYS A 1 202 ? 1.893 3.366 13.439 1.00 98.38 202 LYS A O 1
ATOM 1646 N N . ILE A 1 203 ? 0.270 4.827 14.039 1.00 98.62 203 ILE A N 1
ATOM 1647 C CA . ILE A 1 203 ? 0.038 5.424 12.724 1.00 98.62 203 ILE A CA 1
ATOM 1648 C C . ILE A 1 203 ? 0.765 6.767 12.623 1.00 98.62 203 ILE A C 1
ATOM 1650 O O . ILE A 1 203 ? 0.642 7.605 13.519 1.00 98.62 203 ILE A O 1
ATOM 1654 N N . GLY A 1 204 ? 1.488 6.998 11.526 1.00 98.00 204 GLY A N 1
ATOM 1655 C CA . GLY A 1 204 ? 2.127 8.287 11.253 1.00 98.00 204 GLY A CA 1
ATOM 1656 C C . GLY A 1 204 ? 2.504 8.496 9.785 1.00 98.00 204 GLY A C 1
ATOM 1657 O O . GLY A 1 204 ? 2.561 7.553 9.002 1.00 98.00 204 GLY A O 1
ATOM 1658 N N . PHE A 1 205 ? 2.765 9.749 9.429 1.00 98.50 205 PHE A N 1
ATOM 1659 C CA . PHE A 1 205 ? 3.152 10.230 8.105 1.00 98.50 205 PHE A CA 1
ATOM 1660 C C . PHE A 1 205 ? 4.589 10.749 8.152 1.00 98.50 205 PHE A C 1
ATOM 1662 O O . PHE A 1 205 ? 4.871 11.748 8.821 1.00 98.50 205 PHE A O 1
ATOM 1669 N N . TYR A 1 206 ? 5.487 10.090 7.430 1.00 98.38 206 TYR A N 1
ATOM 1670 C CA . TYR A 1 206 ? 6.928 10.322 7.494 1.00 98.38 206 TYR A CA 1
ATOM 1671 C C . TYR A 1 206 ? 7.485 10.707 6.124 1.00 98.38 206 TYR A C 1
ATOM 1673 O O . TYR A 1 206 ? 6.834 10.517 5.106 1.00 98.38 206 TYR A O 1
ATOM 1681 N N . SER A 1 207 ? 8.692 11.265 6.086 1.00 96.62 207 SER A N 1
ATOM 1682 C CA . SER A 1 207 ? 9.370 11.634 4.838 1.00 96.62 207 SER A CA 1
ATOM 1683 C C . SER A 1 207 ? 10.746 10.995 4.789 1.00 96.62 207 SER A C 1
ATOM 1685 O O . SER A 1 207 ? 11.452 11.024 5.794 1.00 96.62 207 SER A O 1
ATOM 1687 N N . GLY A 1 208 ? 11.151 10.497 3.619 1.00 96.56 208 GLY A N 1
ATOM 1688 C CA . GLY A 1 208 ? 12.501 9.978 3.408 1.00 96.56 208 GLY A CA 1
ATOM 1689 C C . GLY A 1 208 ? 12.890 8.893 4.413 1.00 96.56 208 GLY A C 1
ATOM 1690 O O . GLY A 1 208 ? 12.064 8.074 4.819 1.00 96.56 208 GLY A O 1
ATOM 1691 N N . ASP A 1 209 ? 14.155 8.903 4.830 1.00 97.12 209 ASP A N 1
ATOM 1692 C CA . ASP A 1 209 ? 14.626 8.082 5.945 1.00 97.12 209 ASP A CA 1
ATOM 1693 C C . ASP A 1 209 ? 14.009 8.556 7.267 1.00 97.12 209 ASP A C 1
ATOM 1695 O O . ASP A 1 209 ? 14.182 9.701 7.689 1.00 97.12 209 ASP A O 1
ATOM 1699 N N . HIS A 1 210 ? 13.290 7.644 7.916 1.00 97.56 210 HIS A N 1
ATOM 1700 C CA . HIS A 1 210 ? 12.590 7.866 9.175 1.00 97.56 210 HIS A CA 1
ATOM 1701 C C . HIS A 1 210 ? 12.945 6.809 10.234 1.00 97.56 210 HIS A C 1
ATOM 1703 O O . HIS A 1 210 ? 12.189 6.579 11.179 1.00 97.56 210 HIS A O 1
ATOM 1709 N N . GLY A 1 211 ? 14.132 6.201 10.111 1.00 96.12 211 GLY A N 1
ATOM 1710 C CA . GLY A 1 211 ? 14.763 5.430 11.184 1.00 96.12 211 GLY A CA 1
ATOM 1711 C C . GLY A 1 211 ? 14.285 3.986 11.337 1.00 96.12 211 GLY A C 1
ATOM 1712 O O . GLY A 1 211 ? 14.609 3.344 12.337 1.00 96.12 211 GLY A O 1
ATOM 1713 N N . ASP A 1 212 ? 13.530 3.454 10.374 1.00 95.50 212 ASP A N 1
ATOM 1714 C CA . ASP A 1 212 ? 13.089 2.055 10.358 1.00 95.50 212 ASP A CA 1
ATOM 1715 C C . ASP A 1 212 ? 13.764 1.187 9.284 1.00 95.50 212 ASP A C 1
ATOM 1717 O O . ASP A 1 212 ? 13.526 -0.020 9.260 1.00 95.50 212 ASP A O 1
ATOM 1721 N N . GLY A 1 213 ? 14.648 1.778 8.473 1.00 93.50 213 GLY A N 1
ATOM 1722 C CA . GLY A 1 213 ? 15.380 1.102 7.401 1.00 93.50 213 GLY A CA 1
ATOM 1723 C C . GLY A 1 213 ? 14.649 1.059 6.057 1.00 93.50 213 GLY A C 1
ATOM 1724 O O . GLY A 1 213 ? 15.248 0.610 5.085 1.00 93.50 213 GLY A O 1
ATOM 1725 N N . GLU A 1 214 ? 13.415 1.565 5.979 1.00 94.12 214 GLU A N 1
ATOM 1726 C CA . GLU A 1 214 ? 12.581 1.558 4.773 1.00 94.12 214 GLU A CA 1
ATOM 1727 C C . GLU A 1 214 ? 12.249 3.003 4.351 1.00 94.12 214 GLU A C 1
ATOM 1729 O O . GLU A 1 214 ? 11.134 3.478 4.543 1.00 94.12 214 GLU A O 1
ATOM 1734 N N . PRO A 1 215 ? 13.208 3.769 3.798 1.00 96.25 215 PRO A N 1
ATOM 1735 C CA . PRO A 1 215 ? 12.982 5.175 3.485 1.00 96.25 215 PRO A CA 1
ATOM 1736 C C . PRO A 1 215 ? 11.889 5.370 2.424 1.00 96.25 215 PRO A C 1
ATOM 1738 O O . PRO A 1 215 ? 11.824 4.653 1.420 1.00 96.25 215 PRO A O 1
ATOM 1741 N N . PHE A 1 216 ? 11.067 6.397 2.616 1.00 97.88 216 PHE A N 1
ATOM 1742 C CA . PHE A 1 216 ? 10.106 6.861 1.617 1.00 97.88 216 PHE A CA 1
ATOM 1743 C C . PHE A 1 216 ? 10.791 7.600 0.462 1.00 97.88 216 PHE A C 1
ATOM 1745 O O . PHE A 1 216 ? 11.898 8.124 0.622 1.00 97.88 216 PHE A O 1
ATOM 1752 N N . ASP A 1 217 ? 10.161 7.607 -0.713 1.00 95.75 217 ASP A N 1
ATOM 1753 C CA . ASP A 1 217 ? 10.793 8.013 -1.971 1.00 95.75 217 ASP A CA 1
ATOM 1754 C C . ASP A 1 217 ? 10.167 9.233 -2.656 1.00 95.75 217 ASP A C 1
ATOM 1756 O O . ASP A 1 217 ? 10.748 9.731 -3.623 1.00 95.75 217 ASP A O 1
ATOM 1760 N N . GLY A 1 218 ? 9.105 9.813 -2.089 1.00 94.56 218 GLY A N 1
ATOM 1761 C CA . GLY A 1 218 ? 8.572 11.099 -2.514 1.00 94.56 218 GLY A CA 1
ATOM 1762 C C . GLY A 1 218 ? 7.187 10.982 -3.135 1.00 94.56 218 GLY A C 1
ATOM 1763 O O . GLY A 1 218 ? 6.327 10.271 -2.646 1.00 94.56 218 GLY A O 1
ATOM 1764 N N . VAL A 1 219 ? 6.921 11.780 -4.169 1.00 95.69 219 VAL A N 1
ATOM 1765 C CA . VAL A 1 219 ? 5.587 11.809 -4.782 1.00 95.69 219 VAL A CA 1
ATOM 1766 C C . VAL A 1 219 ? 5.432 10.604 -5.696 1.00 95.69 219 VAL A C 1
ATOM 1768 O O . VAL A 1 219 ? 6.150 10.488 -6.693 1.00 95.69 219 VAL A O 1
ATOM 1771 N N . LEU A 1 220 ? 4.429 9.776 -5.419 1.00 95.12 220 LEU A N 1
ATOM 1772 C CA . LEU A 1 220 ? 4.245 8.464 -6.020 1.00 95.12 220 LEU A CA 1
ATOM 1773 C C . LEU A 1 220 ? 5.441 7.534 -5.754 1.00 95.12 220 LEU A C 1
ATOM 1775 O O . LEU A 1 220 ? 6.492 7.920 -5.249 1.00 95.12 220 LEU A O 1
ATOM 1779 N N . GLY A 1 221 ? 5.296 6.274 -6.155 1.00 96.12 221 GLY A N 1
ATOM 1780 C CA . GLY A 1 221 ? 6.255 5.232 -5.808 1.00 96.12 221 GLY A CA 1
ATOM 1781 C C . GLY A 1 221 ? 5.756 4.437 -4.610 1.00 96.12 221 GLY A C 1
ATOM 1782 O O . GLY A 1 221 ? 4.765 3.706 -4.745 1.00 96.12 221 GLY A O 1
ATOM 1783 N N . VAL A 1 222 ? 6.430 4.547 -3.465 1.00 98.19 222 VAL A N 1
ATOM 1784 C CA . VAL A 1 222 ? 5.999 3.892 -2.226 1.00 98.19 222 VAL A CA 1
ATOM 1785 C C . VAL A 1 222 ? 5.043 4.780 -1.442 1.00 98.19 222 VAL A C 1
ATOM 1787 O O . VAL A 1 222 ? 5.431 5.771 -0.846 1.00 98.19 222 VAL A O 1
ATOM 1790 N N . LEU A 1 223 ? 3.788 4.340 -1.367 1.00 98.69 223 LEU A N 1
ATOM 1791 C CA . LEU A 1 223 ? 2.711 5.081 -0.711 1.00 98.69 223 LEU A CA 1
ATOM 1792 C C . LEU A 1 223 ? 2.756 4.970 0.820 1.00 98.69 223 LEU A C 1
ATOM 1794 O O . LEU A 1 223 ? 2.432 5.912 1.542 1.00 98.69 223 LEU A O 1
ATOM 1798 N N . ALA A 1 224 ? 3.056 3.775 1.319 1.00 98.81 224 ALA A N 1
ATOM 1799 C CA . ALA A 1 224 ? 3.005 3.419 2.731 1.00 98.81 224 ALA A CA 1
ATOM 1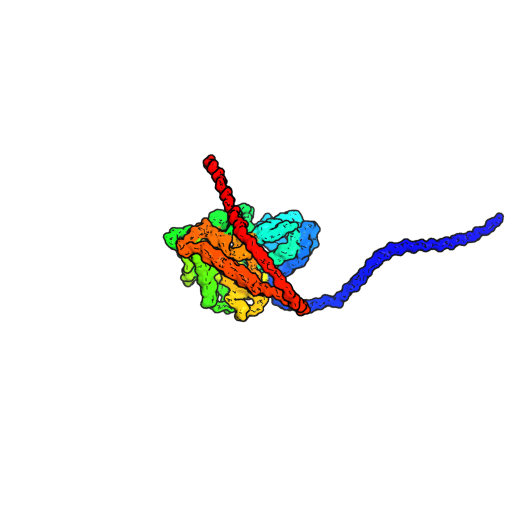800 C C . ALA A 1 224 ? 3.708 2.077 2.962 1.00 98.81 224 ALA A C 1
ATOM 1802 O O . ALA A 1 224 ? 3.960 1.327 2.014 1.00 98.81 224 ALA A O 1
ATOM 1803 N N . HIS A 1 225 ? 3.975 1.760 4.226 1.00 98.62 225 HIS A N 1
ATOM 1804 C CA . HIS A 1 225 ? 4.294 0.405 4.663 1.00 98.62 225 HIS A CA 1
ATOM 1805 C C . HIS A 1 225 ? 3.831 0.155 6.096 1.00 98.62 225 HIS A C 1
ATOM 1807 O O . HIS A 1 225 ? 3.759 1.058 6.935 1.00 98.62 225 HIS A O 1
ATOM 1813 N N . ALA A 1 226 ? 3.578 -1.113 6.400 1.00 97.69 226 ALA A N 1
ATOM 1814 C CA . ALA A 1 226 ? 3.220 -1.572 7.729 1.00 97.69 226 ALA A CA 1
ATOM 1815 C C . ALA A 1 226 ? 4.042 -2.787 8.160 1.00 97.69 226 ALA A C 1
ATOM 1817 O O . ALA A 1 226 ? 4.449 -3.635 7.364 1.00 97.69 226 ALA A O 1
ATOM 1818 N N . PHE A 1 227 ? 4.257 -2.891 9.468 1.00 95.25 227 PHE A N 1
ATOM 1819 C CA . PHE A 1 227 ? 5.009 -3.977 10.074 1.00 95.25 227 PHE A CA 1
ATOM 1820 C C . PHE A 1 227 ? 4.056 -5.005 10.676 1.00 95.25 227 PHE A C 1
ATOM 1822 O O . PHE A 1 227 ? 3.247 -4.697 11.554 1.00 95.25 227 PHE A O 1
ATOM 1829 N N . SER A 1 228 ? 4.205 -6.249 10.225 1.00 92.44 228 SER A N 1
ATOM 1830 C CA . SER A 1 228 ? 3.404 -7.388 10.675 1.00 92.44 228 SER A CA 1
ATOM 1831 C C . SER A 1 228 ? 3.367 -7.567 12.199 1.00 92.44 228 SER A C 1
ATOM 1833 O O . SER A 1 228 ? 4.269 -7.102 12.911 1.00 92.44 228 SER A O 1
ATOM 1835 N N . PRO A 1 229 ? 2.353 -8.282 12.725 1.00 94.25 229 PRO A N 1
ATOM 1836 C CA . PRO A 1 229 ? 2.258 -8.593 14.142 1.00 94.25 229 PRO A CA 1
ATOM 1837 C C . PRO A 1 229 ? 3.565 -9.169 14.710 1.00 94.25 229 PRO A C 1
ATOM 1839 O O . PRO A 1 229 ? 4.198 -10.017 14.087 1.00 94.25 229 PRO A O 1
ATOM 1842 N N . GLN A 1 230 ? 3.991 -8.785 15.912 1.00 92.75 230 GLN A N 1
ATOM 1843 C CA . GLN A 1 230 ? 3.319 -7.892 16.875 1.00 92.75 230 GLN A CA 1
ATOM 1844 C C . GLN A 1 230 ? 3.910 -6.469 16.882 1.00 92.75 230 GLN A C 1
ATOM 1846 O O . GLN A 1 230 ? 3.909 -5.811 17.916 1.00 92.75 230 GLN A O 1
ATOM 1851 N N . ASN A 1 231 ? 4.476 -6.008 15.759 1.00 94.38 231 ASN A N 1
ATOM 1852 C CA . ASN A 1 231 ? 5.150 -4.708 15.699 1.00 94.38 231 ASN A CA 1
ATOM 1853 C C . ASN A 1 231 ? 4.156 -3.541 15.604 1.00 94.38 231 ASN A C 1
ATOM 1855 O O . ASN A 1 231 ? 4.233 -2.612 16.401 1.00 94.38 231 ASN A O 1
ATOM 1859 N N . GLY A 1 232 ? 3.234 -3.593 14.636 1.00 95.06 232 GLY A N 1
ATOM 1860 C CA . GLY A 1 232 ? 2.110 -2.659 14.545 1.00 95.06 232 GLY A CA 1
ATOM 1861 C C . GLY A 1 232 ? 2.446 -1.232 14.091 1.00 95.06 232 GLY A C 1
ATOM 1862 O O . GLY A 1 232 ? 1.557 -0.381 14.056 1.00 95.06 232 GLY A O 1
ATOM 1863 N N . ARG A 1 233 ? 3.697 -0.937 13.717 1.00 97.94 233 ARG A N 1
ATOM 1864 C CA . ARG A 1 233 ? 4.039 0.331 13.052 1.00 97.94 233 ARG A CA 1
ATOM 1865 C C . ARG A 1 233 ? 3.386 0.412 11.677 1.00 97.94 233 ARG A C 1
ATOM 1867 O O . ARG A 1 233 ? 3.410 -0.560 10.922 1.00 97.94 233 ARG A O 1
ATOM 1874 N N . PHE A 1 234 ? 2.834 1.576 11.371 1.00 97.75 234 PHE A N 1
ATOM 1875 C CA . PHE A 1 234 ? 2.039 1.832 10.182 1.00 97.75 234 PHE A CA 1
ATOM 1876 C C . PHE A 1 234 ? 2.356 3.239 9.667 1.00 97.75 234 PHE A C 1
ATOM 1878 O O . PHE A 1 234 ? 1.917 4.243 10.232 1.00 97.75 234 PHE A O 1
ATOM 1885 N N . HIS A 1 235 ? 3.166 3.309 8.618 1.00 98.75 235 HIS A N 1
ATOM 1886 C CA . HIS A 1 235 ? 3.736 4.553 8.124 1.00 98.75 235 HIS A CA 1
ATOM 1887 C C . HIS A 1 235 ? 3.200 4.882 6.731 1.00 98.75 235 HIS A C 1
ATOM 1889 O O . HIS A 1 235 ? 3.123 4.012 5.868 1.00 98.75 235 HIS A O 1
ATOM 1895 N N . PHE A 1 236 ? 2.867 6.148 6.509 1.00 98.75 236 PHE A N 1
ATOM 1896 C CA . PHE A 1 236 ? 2.491 6.704 5.210 1.00 98.75 236 PHE A CA 1
ATOM 1897 C C . PHE A 1 236 ? 3.584 7.645 4.712 1.00 98.75 236 PHE A C 1
ATOM 1899 O O . PHE A 1 236 ? 4.170 8.373 5.522 1.00 98.75 236 PHE A O 1
ATOM 1906 N N . ASP A 1 237 ? 3.804 7.698 3.399 1.00 98.56 237 ASP A N 1
ATOM 1907 C CA . ASP A 1 237 ? 4.652 8.735 2.818 1.00 98.56 237 ASP A CA 1
ATOM 1908 C C . ASP A 1 237 ? 3.926 10.086 2.892 1.00 98.56 237 ASP A C 1
ATOM 1910 O O . ASP A 1 237 ? 2.855 10.302 2.321 1.00 98.56 237 ASP A O 1
ATOM 1914 N N . ARG A 1 238 ? 4.508 11.025 3.635 1.00 97.75 238 ARG A N 1
ATOM 1915 C CA . ARG A 1 238 ? 4.014 12.394 3.800 1.00 97.75 238 ARG A CA 1
ATOM 1916 C C . ARG A 1 238 ? 4.038 13.187 2.487 1.00 97.75 238 ARG A C 1
ATOM 1918 O O . ARG A 1 238 ? 3.315 14.176 2.396 1.00 97.75 238 ARG A O 1
ATOM 1925 N N . ALA A 1 239 ? 4.862 12.808 1.509 1.00 97.00 239 ALA A N 1
ATOM 1926 C CA . ALA A 1 239 ? 4.989 13.525 0.242 1.00 97.00 239 ALA A CA 1
ATOM 1927 C C . ALA A 1 239 ? 3.766 13.360 -0.677 1.00 97.00 239 ALA A C 1
ATOM 1929 O O . ALA A 1 239 ? 3.567 14.173 -1.583 1.00 97.00 239 ALA A O 1
ATOM 1930 N N . GLU A 1 240 ? 2.935 12.346 -0.445 1.00 97.94 240 GLU A N 1
ATOM 1931 C CA . GLU A 1 240 ? 1.808 12.045 -1.319 1.00 97.94 240 GLU A CA 1
ATOM 1932 C C . GLU A 1 240 ? 0.667 13.060 -1.218 1.00 97.94 240 GLU A C 1
ATOM 1934 O O . GLU A 1 240 ? 0.371 13.640 -0.169 1.00 97.94 240 GLU A O 1
ATOM 1939 N N . THR A 1 241 ? -0.058 13.220 -2.328 1.00 97.12 241 THR A N 1
ATOM 1940 C CA . THR A 1 241 ? -1.319 13.975 -2.340 1.00 97.12 241 THR A CA 1
ATOM 1941 C C . THR A 1 241 ? -2.451 13.095 -1.805 1.00 97.12 241 THR A C 1
ATOM 1943 O O . THR A 1 241 ? -3.239 12.525 -2.565 1.00 97.12 241 THR A O 1
ATOM 1946 N N . TRP A 1 242 ? -2.513 12.952 -0.482 1.00 98.06 242 TRP A N 1
ATOM 1947 C CA . TRP A 1 242 ? -3.561 12.193 0.199 1.00 98.06 242 TRP A CA 1
ATOM 1948 C C . TRP A 1 242 ? -4.925 12.861 0.075 1.00 98.06 242 TRP A C 1
ATOM 1950 O O . TRP A 1 242 ? -5.072 14.054 0.329 1.00 98.06 242 TRP A O 1
ATOM 1960 N N . THR A 1 243 ? -5.947 12.069 -0.238 1.00 97.38 243 THR A N 1
ATOM 1961 C CA . THR A 1 243 ? -7.337 12.520 -0.206 1.00 97.38 243 THR A CA 1
ATOM 1962 C C . THR A 1 243 ? -8.272 11.471 0.381 1.00 97.38 243 THR A C 1
ATOM 1964 O O . THR A 1 243 ? -8.024 10.266 0.319 1.00 97.38 243 THR A O 1
ATOM 1967 N N . VAL A 1 244 ? -9.374 11.947 0.952 1.00 96.25 244 VAL A N 1
ATOM 1968 C CA . VAL A 1 244 ? -10.515 11.135 1.398 1.00 96.25 244 VAL A CA 1
ATOM 1969 C C . VAL A 1 244 ? -11.711 11.250 0.444 1.00 96.25 244 VAL A C 1
ATOM 1971 O O . VAL A 1 244 ? -12.662 10.474 0.551 1.00 96.25 244 VAL A O 1
ATOM 1974 N N . ASP A 1 245 ? -11.653 12.210 -0.485 1.00 94.44 245 ASP A N 1
ATOM 1975 C CA . ASP A 1 245 ? -12.675 12.494 -1.484 1.00 94.44 245 ASP A CA 1
ATOM 1976 C C . ASP A 1 245 ? -12.046 13.036 -2.783 1.00 94.44 245 ASP A C 1
ATOM 1978 O O . ASP A 1 245 ? -11.443 14.108 -2.847 1.00 94.44 245 ASP A O 1
ATOM 1982 N N . PHE A 1 246 ? -12.215 12.283 -3.866 1.00 95.94 246 PHE A N 1
ATOM 1983 C CA . PHE A 1 246 ? -11.760 12.671 -5.201 1.00 95.94 246 PHE A CA 1
ATOM 1984 C C . PHE A 1 246 ? -12.615 13.769 -5.846 1.00 95.94 246 PHE A C 1
ATOM 1986 O O . PHE A 1 246 ? -12.260 14.276 -6.922 1.00 95.94 246 PHE A O 1
ATOM 1993 N N . GLU A 1 247 ? -13.757 14.112 -5.247 1.00 94.38 247 GLU A N 1
ATOM 1994 C CA . GLU A 1 247 ? -14.551 15.246 -5.687 1.00 94.38 247 GLU A CA 1
ATOM 1995 C C . GLU A 1 247 ? -14.011 16.580 -5.172 1.00 94.38 247 GLU A C 1
ATOM 1997 O O . GLU A 1 247 ? -14.032 17.550 -5.931 1.00 94.38 247 GLU A O 1
ATOM 2002 N N . SER A 1 248 ? -13.459 16.630 -3.961 1.00 92.50 248 SER A N 1
ATOM 2003 C CA . SER A 1 248 ? -12.814 17.831 -3.422 1.00 92.50 248 SER A CA 1
ATOM 2004 C C . SER A 1 248 ? -11.377 18.006 -3.927 1.00 92.50 248 SER A C 1
ATOM 2006 O O . SER A 1 248 ? -11.002 19.100 -4.342 1.00 92.50 248 SER A O 1
ATOM 2008 N N . GLU A 1 249 ? -10.596 16.927 -3.982 1.00 95.38 249 GLU A N 1
ATOM 2009 C CA . GLU A 1 249 ? -9.231 16.936 -4.515 1.00 95.38 249 GLU A CA 1
ATOM 2010 C C . GLU A 1 249 ? -9.246 16.569 -6.004 1.00 95.38 249 GLU A C 1
ATOM 2012 O O . GLU A 1 249 ? -9.748 15.509 -6.373 1.00 95.38 249 GLU A O 1
ATOM 2017 N N . LYS A 1 250 ? -8.696 17.411 -6.887 1.00 94.44 250 LYS A N 1
ATOM 2018 C CA . LYS A 1 250 ? -8.722 17.216 -8.355 1.00 94.44 250 LYS A CA 1
ATOM 2019 C C . LYS A 1 250 ? -7.372 16.827 -8.959 1.00 94.44 250 LYS A C 1
ATOM 2021 O O . LYS A 1 250 ? -7.320 16.511 -10.150 1.00 94.44 250 LYS A O 1
ATOM 2026 N N . SER A 1 251 ? -6.309 16.803 -8.161 1.00 95.69 251 SER A N 1
ATOM 2027 C CA . SER A 1 251 ? -4.977 16.371 -8.566 1.00 95.69 251 SER A CA 1
ATOM 2028 C C . SER A 1 251 ? -5.021 14.991 -9.216 1.00 95.69 251 SER A C 1
ATOM 2030 O O . SER A 1 251 ? -5.652 14.057 -8.712 1.00 95.69 251 SER A O 1
ATOM 2032 N N . ARG A 1 252 ? -4.334 14.855 -10.356 1.00 94.94 252 ARG A N 1
ATOM 2033 C CA . ARG A 1 252 ? -4.258 13.598 -11.120 1.00 94.94 252 ARG A CA 1
ATOM 2034 C C . ARG A 1 252 ? -3.436 12.531 -10.403 1.00 94.94 252 ARG A C 1
ATOM 2036 O O . ARG A 1 252 ? -3.614 11.355 -10.701 1.00 94.94 252 ARG A O 1
ATOM 2043 N N . VAL A 1 253 ? -2.576 12.951 -9.478 1.00 95.69 253 VAL A N 1
ATOM 2044 C CA . VAL A 1 253 ? -1.721 12.082 -8.661 1.00 95.69 253 VAL A CA 1
ATOM 2045 C C . VAL A 1 253 ? -2.314 11.824 -7.272 1.00 95.69 253 VAL A C 1
ATOM 2047 O O . VAL A 1 253 ? -1.667 11.203 -6.444 1.00 95.69 253 VAL A O 1
ATOM 2050 N N . ALA A 1 254 ? -3.550 12.269 -7.008 1.00 97.44 254 ALA A N 1
ATOM 2051 C CA . ALA A 1 254 ? -4.197 12.067 -5.717 1.00 97.44 254 ALA A CA 1
ATOM 2052 C C . ALA A 1 254 ? -4.403 10.578 -5.386 1.00 97.44 254 ALA A C 1
ATOM 2054 O O . ALA A 1 254 ? -4.892 9.806 -6.226 1.00 97.44 254 ALA A O 1
ATOM 2055 N N . ILE A 1 255 ? -4.099 10.209 -4.141 1.00 98.44 255 ILE A N 1
ATOM 2056 C CA . ILE A 1 255 ? -4.177 8.846 -3.605 1.00 98.44 255 ILE A CA 1
ATOM 2057 C C . ILE A 1 255 ? -5.278 8.772 -2.539 1.00 98.44 255 ILE A C 1
ATOM 2059 O O . ILE A 1 255 ? -5.329 9.594 -1.626 1.00 98.44 255 ILE A O 1
ATOM 2063 N N . ASP A 1 256 ? -6.168 7.781 -2.654 1.00 98.50 256 ASP A N 1
ATOM 2064 C CA . ASP A 1 256 ? -7.242 7.551 -1.679 1.00 98.50 256 ASP A CA 1
ATOM 2065 C C . ASP A 1 256 ? -6.662 6.954 -0.389 1.00 98.50 256 ASP A C 1
ATOM 2067 O O . ASP A 1 256 ? -6.197 5.810 -0.369 1.00 98.50 256 ASP A O 1
ATOM 2071 N N . LEU A 1 257 ? -6.716 7.731 0.694 1.00 98.62 257 LEU A N 1
ATOM 2072 C CA . LEU A 1 257 ? -6.167 7.354 1.996 1.00 98.62 257 LEU A CA 1
ATOM 2073 C C . LEU A 1 257 ? -6.836 6.094 2.559 1.00 98.62 257 LEU A C 1
ATOM 2075 O O . LEU A 1 257 ? -6.169 5.256 3.152 1.00 98.62 257 LEU A O 1
ATOM 2079 N N . GLU A 1 258 ? -8.146 5.930 2.358 1.00 98.69 258 GLU A N 1
ATOM 2080 C CA . GLU A 1 258 ? -8.897 4.776 2.868 1.00 98.69 258 GLU A CA 1
ATOM 2081 C C . GLU A 1 258 ? -8.462 3.469 2.200 1.00 98.69 258 GLU A C 1
ATOM 2083 O O . GLU A 1 258 ? -8.396 2.432 2.858 1.00 98.69 258 GLU A O 1
ATOM 2088 N N . SER A 1 259 ? -8.132 3.512 0.910 1.00 98.81 259 SER A N 1
ATOM 2089 C CA . SER A 1 259 ? -7.661 2.358 0.141 1.00 98.81 259 SER A CA 1
ATOM 2090 C C . SER A 1 259 ? -6.299 1.888 0.629 1.00 98.81 259 SER A C 1
ATOM 2092 O O . SER A 1 259 ? -6.145 0.708 0.939 1.00 98.81 259 SER A O 1
ATOM 2094 N N . VAL A 1 260 ? -5.339 2.811 0.762 1.00 98.81 260 VAL A N 1
ATOM 2095 C CA . VAL A 1 260 ? -4.019 2.485 1.321 1.00 98.81 260 VAL A CA 1
ATOM 2096 C C . VAL A 1 260 ? -4.170 2.030 2.766 1.00 98.81 260 VAL A C 1
ATOM 2098 O O . VAL A 1 260 ? -3.626 0.998 3.141 1.00 98.81 260 VAL A O 1
ATOM 2101 N N . ALA A 1 261 ? -5.002 2.709 3.561 1.00 98.81 261 ALA A N 1
ATOM 2102 C CA . ALA A 1 261 ? -5.166 2.327 4.951 1.00 98.81 261 ALA A CA 1
ATOM 2103 C C . ALA A 1 261 ? -5.752 0.919 5.117 1.00 98.81 261 ALA A C 1
ATOM 2105 O O . ALA A 1 261 ? -5.289 0.139 5.947 1.00 98.81 261 ALA A O 1
ATOM 2106 N N . THR A 1 262 ? -6.746 0.567 4.299 1.00 98.88 262 THR A N 1
ATOM 2107 C CA . THR A 1 262 ? -7.345 -0.773 4.314 1.00 98.88 262 THR A CA 1
ATOM 2108 C C . THR A 1 262 ? -6.316 -1.841 3.925 1.00 98.88 262 THR A C 1
ATOM 2110 O O . THR A 1 262 ? -6.305 -2.900 4.551 1.00 98.88 262 THR A O 1
ATOM 2113 N N . HIS A 1 263 ? -5.438 -1.558 2.956 1.00 98.81 263 HIS A N 1
ATOM 2114 C CA . HIS A 1 263 ? -4.345 -2.447 2.547 1.00 98.81 263 HIS A CA 1
ATOM 2115 C C . HIS A 1 263 ? -3.335 -2.681 3.675 1.00 98.81 263 HIS A C 1
ATOM 2117 O O . HIS A 1 263 ? -3.117 -3.816 4.094 1.00 98.81 263 HIS A O 1
ATOM 2123 N N . GLU A 1 264 ? -2.773 -1.611 4.229 1.00 98.81 264 GLU A N 1
ATOM 2124 C CA . GLU A 1 264 ? -1.743 -1.712 5.264 1.00 98.81 264 GLU A CA 1
ATOM 2125 C C . GLU A 1 264 ? -2.270 -2.363 6.555 1.00 98.81 264 GLU A C 1
ATOM 2127 O O . GLU A 1 264 ? -1.547 -3.111 7.212 1.00 98.81 264 GLU A O 1
ATOM 2132 N N . ILE A 1 265 ? -3.555 -2.187 6.902 1.00 98.75 265 ILE A N 1
ATOM 2133 C CA . ILE A 1 265 ? -4.166 -2.924 8.025 1.00 98.75 265 ILE A CA 1
ATOM 2134 C C . ILE A 1 265 ? -4.136 -4.442 7.780 1.00 98.75 265 ILE A C 1
ATOM 2136 O O . ILE A 1 265 ? -3.976 -5.209 8.730 1.00 98.75 265 ILE A O 1
ATOM 2140 N N . GLY A 1 266 ? -4.224 -4.903 6.531 1.00 98.38 266 GLY A N 1
ATOM 2141 C CA . GLY A 1 266 ? -4.034 -6.316 6.208 1.00 98.38 266 GLY A CA 1
ATOM 2142 C C . GLY A 1 266 ? -2.637 -6.816 6.592 1.00 98.38 266 GLY A C 1
ATOM 2143 O O . GLY A 1 266 ? -2.520 -7.878 7.209 1.00 98.38 266 GLY A O 1
ATOM 2144 N N . HIS A 1 267 ? -1.587 -6.023 6.351 1.00 98.12 267 HIS A N 1
ATOM 2145 C CA . HIS A 1 267 ? -0.235 -6.319 6.842 1.00 98.12 267 HIS A CA 1
ATOM 2146 C C . HIS A 1 267 ? -0.145 -6.278 8.368 1.00 98.12 267 HIS A C 1
ATOM 2148 O O . HIS A 1 267 ? 0.426 -7.190 8.963 1.00 98.12 267 HIS A O 1
ATOM 2154 N N . ILE A 1 268 ? -0.775 -5.294 9.019 1.00 98.00 268 ILE A N 1
ATOM 2155 C CA . ILE A 1 268 ? -0.893 -5.229 10.487 1.00 98.00 268 ILE A CA 1
ATOM 2156 C C . ILE A 1 268 ? -1.599 -6.464 11.053 1.00 98.00 268 ILE A C 1
ATOM 2158 O O . ILE A 1 268 ? -1.364 -6.828 12.200 1.00 98.00 268 ILE A O 1
ATOM 2162 N N . LEU A 1 269 ? -2.445 -7.132 10.271 1.00 97.06 269 LEU A N 1
ATOM 2163 C CA . LEU A 1 269 ? -3.094 -8.388 10.633 1.00 97.06 269 LEU A CA 1
ATOM 2164 C C . LEU A 1 269 ? -2.277 -9.632 10.251 1.00 97.06 269 LEU A C 1
ATOM 2166 O O . LEU A 1 269 ? -2.600 -10.715 10.733 1.00 97.06 269 LEU A O 1
ATOM 2170 N N . GLY A 1 270 ? -1.199 -9.493 9.478 1.00 95.12 270 GLY A N 1
ATOM 2171 C CA . GLY A 1 270 ? -0.280 -10.575 9.107 1.00 95.12 270 GLY A CA 1
ATOM 2172 C C . GLY A 1 270 ? -0.457 -11.129 7.691 1.00 95.12 270 GLY A C 1
ATOM 2173 O O . GLY A 1 270 ? 0.149 -12.149 7.353 1.00 95.12 270 GLY A O 1
ATOM 2174 N N . LEU A 1 271 ? -1.273 -10.483 6.855 1.00 95.62 271 LEU A N 1
ATOM 2175 C CA . LEU A 1 271 ? -1.404 -10.832 5.440 1.00 95.62 271 LEU A CA 1
ATOM 2176 C C . LEU A 1 271 ? -0.199 -10.349 4.644 1.00 95.62 271 LEU A C 1
ATOM 2178 O O . LEU A 1 271 ? 0.278 -9.241 4.861 1.00 95.62 271 LEU A O 1
ATOM 2182 N N . ALA A 1 272 ? 0.246 -11.153 3.683 1.00 94.62 272 ALA A N 1
ATOM 2183 C CA . ALA A 1 272 ? 1.196 -10.720 2.664 1.00 94.62 272 ALA A CA 1
ATOM 2184 C C . ALA A 1 272 ? 0.454 -10.249 1.403 1.00 94.62 272 ALA A C 1
ATOM 2186 O O . ALA A 1 272 ? -0.767 -10.379 1.295 1.00 94.62 272 ALA A O 1
ATOM 2187 N N . HIS A 1 273 ? 1.202 -9.712 0.439 1.00 95.44 273 HIS A N 1
ATOM 2188 C CA . HIS A 1 273 ? 0.637 -9.289 -0.837 1.00 95.44 273 HIS A CA 1
ATOM 2189 C C . HIS A 1 273 ? -0.026 -10.437 -1.606 1.00 95.44 273 HIS A C 1
ATOM 2191 O O . HIS A 1 273 ? 0.525 -11.536 -1.716 1.00 95.44 273 HIS A O 1
ATOM 2197 N N . SER A 1 274 ? -1.188 -10.139 -2.185 1.00 93.81 274 SER A N 1
ATOM 2198 C CA . SER A 1 274 ? -1.948 -11.031 -3.059 1.00 93.81 274 SER A CA 1
ATOM 2199 C C . SER A 1 274 ? -1.545 -10.860 -4.524 1.00 93.81 274 SER A C 1
ATOM 2201 O O . SER A 1 274 ? -1.253 -9.754 -4.981 1.00 93.81 274 SER A O 1
ATOM 2203 N N . SER A 1 275 ? -1.598 -11.953 -5.286 1.00 91.62 275 SER A N 1
ATOM 2204 C CA . SER A 1 275 ? -1.462 -11.938 -6.747 1.00 91.62 275 SER A CA 1
ATOM 2205 C C . SER A 1 275 ? -2.777 -11.586 -7.464 1.00 91.62 275 SER A C 1
ATOM 2207 O O . SER A 1 275 ? -2.786 -11.347 -8.673 1.00 91.62 275 SER A O 1
ATOM 2209 N N . VAL A 1 276 ? -3.901 -11.516 -6.736 1.00 92.88 276 VAL A N 1
ATOM 2210 C CA . VAL A 1 276 ? -5.227 -11.203 -7.284 1.00 92.88 276 VAL A CA 1
ATOM 2211 C C . VAL A 1 276 ? -5.408 -9.690 -7.384 1.00 92.88 276 VAL A C 1
ATOM 2213 O O . VAL A 1 276 ? -5.615 -9.006 -6.387 1.00 92.88 276 VAL A O 1
ATOM 2216 N N . LYS A 1 277 ? -5.390 -9.150 -8.608 1.00 93.00 277 LYS A N 1
ATOM 2217 C CA . LYS A 1 277 ? -5.416 -7.699 -8.882 1.00 93.00 277 LYS A CA 1
ATOM 2218 C C . LYS A 1 277 ? -6.595 -6.953 -8.254 1.00 93.00 277 LYS A C 1
ATOM 2220 O O . LYS A 1 277 ? -6.490 -5.760 -7.950 1.00 93.00 277 LYS A O 1
ATOM 2225 N N . GLU A 1 278 ? -7.723 -7.623 -8.071 1.00 93.31 278 GLU A N 1
ATOM 2226 C CA . GLU A 1 278 ? -8.935 -7.066 -7.478 1.00 93.31 278 GLU A CA 1
ATOM 2227 C C . GLU A 1 278 ? -8.900 -7.044 -5.944 1.00 93.31 278 GLU A C 1
ATOM 2229 O O . GLU A 1 278 ? -9.575 -6.194 -5.363 1.00 93.31 278 GLU A O 1
ATOM 2234 N N . ALA A 1 279 ? -8.112 -7.916 -5.306 1.00 96.25 279 ALA A N 1
ATOM 2235 C CA . ALA A 1 279 ? -8.000 -8.036 -3.852 1.00 96.25 279 ALA A CA 1
ATOM 2236 C C . ALA A 1 279 ? -7.343 -6.801 -3.244 1.00 96.25 279 ALA A C 1
ATOM 2238 O O . ALA A 1 279 ? -6.402 -6.260 -3.830 1.00 96.25 279 ALA A O 1
ATOM 2239 N N . VAL A 1 280 ? -7.819 -6.341 -2.088 1.00 98.00 280 VAL A N 1
ATOM 2240 C CA . VAL A 1 280 ? -7.244 -5.189 -1.377 1.00 98.00 280 VAL A CA 1
ATOM 2241 C C . VAL A 1 280 ? -5.744 -5.380 -1.172 1.00 98.00 280 VAL A C 1
ATOM 2243 O O . VAL A 1 280 ? -5.002 -4.441 -1.436 1.00 98.00 280 VAL A O 1
ATOM 2246 N N . MET A 1 281 ? -5.296 -6.597 -0.850 1.00 97.81 281 MET A N 1
ATOM 2247 C CA . MET A 1 281 ? -3.885 -6.934 -0.632 1.00 97.81 281 MET A CA 1
ATOM 2248 C C . MET A 1 281 ? -3.011 -7.009 -1.896 1.00 97.81 281 MET A C 1
ATOM 2250 O O . MET A 1 281 ? -1.833 -7.346 -1.796 1.00 97.81 281 MET A O 1
ATOM 2254 N N . TYR A 1 282 ? -3.515 -6.700 -3.095 1.00 97.38 282 TYR A N 1
ATOM 2255 C CA . TYR A 1 282 ? -2.632 -6.507 -4.255 1.00 97.38 282 TYR A CA 1
ATOM 2256 C C . TYR A 1 282 ? -1.787 -5.233 -4.067 1.00 97.38 282 TYR A C 1
ATOM 2258 O O . TYR A 1 282 ? -2.367 -4.190 -3.757 1.00 97.38 282 TYR A O 1
ATOM 2266 N N . PRO A 1 283 ? -0.464 -5.265 -4.304 1.00 97.62 283 PRO A N 1
ATOM 2267 C CA . PRO A 1 283 ? 0.455 -4.224 -3.833 1.00 97.62 283 PRO A CA 1
ATOM 2268 C C . PRO A 1 283 ? 0.264 -2.852 -4.479 1.00 97.62 283 PRO A C 1
ATOM 2270 O O . PRO A 1 283 ? 0.567 -1.839 -3.859 1.00 97.62 283 PRO A O 1
ATOM 2273 N N . SER A 1 284 ? -0.186 -2.790 -5.734 1.00 97.81 284 SER A N 1
ATOM 2274 C CA . SER A 1 284 ? -0.284 -1.522 -6.467 1.00 97.81 284 SER A CA 1
ATOM 2275 C C . SER A 1 284 ? -1.654 -0.856 -6.331 1.00 97.81 284 SER A C 1
ATOM 2277 O O . SER A 1 284 ? -2.697 -1.501 -6.501 1.00 97.81 284 SER A O 1
ATOM 2279 N N . LEU A 1 285 ? -1.647 0.469 -6.177 1.00 97.69 285 LEU A N 1
ATOM 2280 C CA . LEU A 1 285 ? -2.826 1.328 -6.217 1.00 97.69 285 LEU A CA 1
ATOM 2281 C C . LEU A 1 285 ? -2.588 2.467 -7.212 1.00 97.69 285 LEU A C 1
ATOM 2283 O O . LEU A 1 285 ? -1.710 3.303 -7.038 1.00 97.69 285 LEU A O 1
ATOM 2287 N N . SER A 1 286 ? -3.389 2.510 -8.275 1.00 96.25 286 SER A N 1
ATOM 2288 C CA . SER A 1 286 ? -3.321 3.614 -9.235 1.00 96.25 286 SER A CA 1
ATOM 2289 C C . SER A 1 286 ? -3.871 4.908 -8.618 1.00 96.25 286 SER A C 1
ATOM 2291 O O . SER A 1 286 ? -4.867 4.839 -7.890 1.00 96.25 286 SER A O 1
ATOM 2293 N N . PRO A 1 287 ? -3.327 6.087 -8.968 1.00 96.88 287 PRO A N 1
ATOM 2294 C CA . PRO A 1 287 ? -3.930 7.360 -8.592 1.00 96.88 287 PRO A CA 1
ATOM 2295 C C . PRO A 1 287 ? -5.390 7.450 -9.028 1.00 96.88 287 PRO A C 1
ATOM 2297 O O . PRO A 1 287 ? -5.796 6.822 -10.011 1.00 96.88 287 PRO A O 1
ATOM 2300 N N . ARG A 1 288 ? -6.190 8.240 -8.302 1.00 97.19 288 ARG A N 1
ATOM 2301 C CA . ARG A 1 288 ? -7.633 8.413 -8.562 1.00 97.19 288 ARG A CA 1
ATOM 2302 C C . ARG A 1 288 ? -8.464 7.130 -8.436 1.00 97.19 288 ARG A C 1
ATOM 2304 O O . ARG A 1 288 ? -9.617 7.108 -8.873 1.00 97.19 288 ARG A O 1
ATOM 2311 N N . ARG A 1 289 ? -7.912 6.051 -7.871 1.00 96.94 289 ARG A N 1
ATOM 2312 C CA . ARG A 1 289 ? -8.617 4.781 -7.679 1.00 96.94 289 ARG A CA 1
ATOM 2313 C C . ARG A 1 289 ? -8.971 4.575 -6.215 1.00 96.94 289 ARG A C 1
ATOM 2315 O O . ARG A 1 289 ? -8.121 4.701 -5.345 1.00 96.94 289 ARG A O 1
ATOM 2322 N N . LYS A 1 290 ? -10.218 4.167 -5.979 1.00 97.12 290 LYS A N 1
ATOM 2323 C CA . LYS A 1 290 ? -10.688 3.674 -4.683 1.00 97.12 290 LYS A CA 1
ATOM 2324 C C . LYS A 1 290 ? -10.764 2.147 -4.698 1.00 97.12 290 LYS A C 1
ATOM 2326 O O . LYS A 1 290 ? -11.273 1.561 -5.658 1.00 97.12 290 LYS A O 1
ATOM 2331 N N . LYS A 1 291 ? -10.232 1.503 -3.663 1.00 96.75 291 LYS A N 1
ATOM 2332 C CA . LYS A 1 291 ? -10.123 0.048 -3.515 1.00 96.75 291 LYS A CA 1
ATOM 2333 C C . LYS A 1 291 ? -10.195 -0.339 -2.036 1.00 96.75 291 LYS A C 1
ATOM 2335 O O . LYS A 1 291 ? -9.204 -0.693 -1.415 1.00 96.75 291 LYS A O 1
ATOM 2340 N N . VAL A 1 292 ? -11.399 -0.228 -1.486 1.00 97.50 292 VAL A N 1
ATOM 2341 C CA . VAL A 1 292 ? -11.674 -0.427 -0.052 1.00 97.50 292 VAL A CA 1
ATOM 2342 C C . VAL A 1 292 ? -12.450 -1.711 0.238 1.00 97.50 292 VAL A C 1
ATOM 2344 O O . VAL A 1 292 ? -12.529 -2.134 1.383 1.00 97.50 292 VAL A O 1
ATOM 2347 N N . ASP A 1 293 ? -13.058 -2.325 -0.776 1.00 96.06 293 ASP A N 1
ATOM 2348 C CA . ASP A 1 293 ? -13.932 -3.481 -0.586 1.00 96.06 293 ASP A CA 1
ATOM 2349 C C . ASP A 1 293 ? -13.118 -4.772 -0.531 1.00 96.06 293 ASP A C 1
ATOM 2351 O O . ASP A 1 293 ? -12.550 -5.184 -1.546 1.00 96.06 293 ASP A O 1
ATOM 2355 N N . LEU A 1 294 ? -13.112 -5.418 0.640 1.00 96.50 294 LEU A N 1
ATOM 2356 C CA . LEU A 1 294 ? -12.478 -6.721 0.835 1.00 96.50 294 LEU A CA 1
ATOM 2357 C C . LEU A 1 294 ? -13.058 -7.742 -0.144 1.00 96.50 294 LEU A C 1
ATOM 2359 O O . LEU A 1 294 ? -14.278 -7.910 -0.249 1.00 96.50 294 LEU A O 1
ATOM 2363 N N . LYS A 1 295 ? -12.171 -8.431 -0.853 1.00 94.88 295 LYS A N 1
ATOM 2364 C CA . LYS A 1 295 ? -12.509 -9.522 -1.760 1.00 94.88 295 LYS A CA 1
ATOM 2365 C C . LYS A 1 295 ? -12.374 -10.856 -1.058 1.00 94.88 295 LYS A C 1
ATOM 2367 O O . LYS A 1 295 ? -11.849 -10.967 0.047 1.00 94.88 295 LYS A O 1
ATOM 2372 N N . ARG A 1 296 ? -12.870 -11.895 -1.727 1.00 93.25 296 ARG A N 1
ATOM 2373 C CA . ARG A 1 296 ? -12.802 -13.273 -1.234 1.00 93.25 296 ARG A CA 1
ATOM 2374 C C . ARG A 1 296 ? -11.384 -13.666 -0.805 1.00 93.25 296 ARG A C 1
ATOM 2376 O O . ARG A 1 296 ? -11.245 -14.276 0.244 1.00 93.25 296 ARG A O 1
ATOM 2383 N N . ASP A 1 297 ? -10.382 -13.276 -1.590 1.00 93.44 297 ASP A N 1
ATOM 2384 C CA . ASP A 1 297 ? -8.962 -13.518 -1.309 1.00 93.44 297 ASP A CA 1
ATOM 2385 C C . ASP A 1 297 ? -8.534 -12.883 0.028 1.00 93.44 297 ASP A C 1
ATOM 2387 O O . ASP A 1 297 ? -8.065 -13.576 0.928 1.00 93.44 297 ASP A O 1
ATOM 2391 N N . ASP A 1 298 ? -8.855 -11.601 0.233 1.00 96.50 298 ASP A N 1
ATOM 2392 C CA . ASP A 1 298 ? -8.564 -10.882 1.480 1.00 96.50 298 ASP A CA 1
ATOM 2393 C C . ASP A 1 298 ? -9.237 -11.540 2.701 1.00 96.50 298 ASP A C 1
ATOM 2395 O O . ASP A 1 298 ? -8.627 -11.706 3.762 1.00 96.50 298 ASP A O 1
ATOM 2399 N N . VAL A 1 299 ? -10.509 -11.932 2.552 1.00 95.94 299 VAL A N 1
ATOM 2400 C CA . VAL A 1 299 ? -11.320 -12.505 3.636 1.00 95.94 299 VAL A CA 1
ATOM 2401 C C . VAL A 1 299 ? -10.873 -13.912 4.006 1.00 95.94 299 VAL A C 1
ATOM 2403 O O . VAL A 1 299 ? -10.700 -14.202 5.189 1.00 95.94 299 VAL A O 1
ATOM 2406 N N . GLU A 1 300 ? -10.674 -14.788 3.021 1.00 93.50 300 GLU A N 1
ATOM 2407 C CA . GLU A 1 300 ? -10.167 -16.139 3.269 1.00 93.50 300 GLU A CA 1
ATOM 2408 C C . GLU A 1 300 ? -8.771 -16.083 3.902 1.00 93.50 300 GLU A C 1
ATOM 2410 O O . GLU A 1 300 ? -8.517 -16.792 4.880 1.00 93.50 300 GLU A O 1
ATOM 2415 N N . GLY A 1 301 ? -7.920 -15.165 3.427 1.00 93.69 301 GLY A N 1
ATOM 2416 C CA . GLY A 1 301 ? -6.620 -14.879 4.016 1.00 93.69 301 GLY A CA 1
ATOM 2417 C C . GLY A 1 301 ? -6.736 -14.547 5.498 1.00 93.69 301 GLY A C 1
ATOM 2418 O O . GLY A 1 301 ? -6.231 -15.273 6.355 1.00 93.69 301 GLY A O 1
ATOM 2419 N N . VAL A 1 302 ? -7.440 -13.481 5.853 1.00 95.44 302 VAL A N 1
ATOM 2420 C CA . VAL A 1 302 ? -7.460 -13.044 7.256 1.00 95.44 302 VAL A CA 1
ATOM 2421 C C . VAL A 1 302 ? -8.154 -14.061 8.173 1.00 95.44 302 VAL A C 1
ATOM 2423 O O . VAL A 1 302 ? -7.729 -14.278 9.310 1.00 95.44 302 VAL A O 1
ATOM 2426 N N . GLN A 1 303 ? -9.168 -14.773 7.676 1.00 94.88 303 GLN A N 1
ATOM 2427 C CA . GLN A 1 303 ? -9.882 -15.783 8.457 1.00 94.88 303 GLN A CA 1
ATOM 2428 C C . GLN A 1 303 ? -9.055 -17.039 8.720 1.00 94.88 303 GLN A C 1
ATOM 2430 O O . GLN A 1 303 ? -9.257 -17.671 9.754 1.00 94.88 303 GLN A O 1
ATOM 2435 N N . ALA A 1 304 ? -8.092 -17.401 7.872 1.00 92.62 304 ALA A N 1
ATOM 2436 C CA . ALA A 1 304 ? -7.201 -18.511 8.213 1.00 92.62 304 ALA A CA 1
ATOM 2437 C C . ALA A 1 304 ? -6.161 -18.151 9.299 1.00 92.62 304 ALA A C 1
ATOM 2439 O O . ALA A 1 304 ? -5.553 -19.061 9.865 1.00 92.62 304 ALA A O 1
ATOM 2440 N N . LEU A 1 305 ? -6.006 -16.866 9.657 1.00 92.44 305 LEU A N 1
ATOM 2441 C CA . LEU A 1 305 ? -5.215 -16.431 10.820 1.00 92.44 305 LEU A CA 1
ATOM 2442 C C . LEU A 1 305 ? -6.050 -16.290 12.102 1.00 92.44 305 LEU A C 1
ATOM 2444 O O . LEU A 1 305 ? -5.581 -16.665 13.178 1.00 92.44 305 LEU A O 1
ATOM 2448 N N . TYR A 1 306 ? -7.268 -15.747 12.001 1.00 93.56 306 TYR A N 1
ATOM 2449 C CA . TYR A 1 306 ? -8.072 -15.346 13.170 1.00 93.56 306 TYR A CA 1
ATOM 2450 C C . TYR A 1 306 ? -9.388 -16.115 13.342 1.00 93.56 306 TYR A C 1
ATOM 2452 O O . TYR A 1 306 ? -10.040 -15.989 14.377 1.00 93.56 306 TYR A O 1
ATOM 2460 N N . GLY A 1 307 ? -9.784 -16.918 12.357 1.00 92.94 307 GLY A N 1
ATOM 2461 C CA . GLY A 1 307 ? -11.129 -17.479 12.254 1.00 92.94 307 GLY A CA 1
ATOM 2462 C C . GLY A 1 307 ? -12.165 -16.454 11.764 1.00 92.94 307 GLY A C 1
ATOM 2463 O O . GLY A 1 307 ? -11.891 -15.252 11.717 1.00 92.94 307 GLY A O 1
ATOM 2464 N N . PRO A 1 308 ? -13.367 -16.911 11.373 1.00 94.06 308 PRO A N 1
ATOM 2465 C CA . PRO A 1 308 ? -14.439 -16.027 10.931 1.00 94.06 308 PRO A CA 1
ATOM 2466 C C . PRO A 1 308 ? -15.092 -15.294 12.105 1.00 94.06 308 PRO A C 1
ATOM 2468 O O . PRO A 1 308 ? -15.277 -15.853 13.188 1.00 94.06 308 PRO A O 1
ATOM 2471 N N . ASN A 1 309 ? -15.521 -14.053 11.868 1.00 90.81 309 ASN A N 1
ATOM 2472 C CA . ASN A 1 309 ? -16.460 -13.385 12.766 1.00 90.81 309 ASN A CA 1
ATOM 2473 C C . ASN A 1 309 ? -17.780 -14.195 12.808 1.00 90.81 309 ASN A C 1
ATOM 2475 O O . ASN A 1 309 ? -18.330 -14.489 11.746 1.00 90.81 309 ASN A O 1
ATOM 2479 N N . PRO A 1 310 ? -18.332 -14.542 13.988 1.00 86.75 310 PRO A N 1
ATOM 2480 C CA . PRO A 1 310 ? -19.586 -15.299 14.088 1.00 86.75 310 PRO A CA 1
ATOM 2481 C C . PRO A 1 310 ? -20.783 -14.667 13.359 1.00 86.75 310 PRO A C 1
ATOM 2483 O O . PRO A 1 310 ? -21.710 -15.374 12.968 1.00 86.75 310 PRO A O 1
ATOM 2486 N N . ASN A 1 311 ? -20.768 -13.345 13.166 1.00 86.00 311 ASN A N 1
ATOM 2487 C CA . ASN A 1 311 ? -21.823 -12.606 12.469 1.00 86.00 311 ASN A CA 1
ATOM 2488 C C . ASN A 1 311 ? -21.579 -12.467 10.956 1.00 86.00 311 ASN A C 1
ATOM 2490 O O . ASN A 1 311 ? -22.435 -11.943 10.240 1.00 86.00 311 ASN A O 1
ATOM 2494 N N . PHE A 1 312 ? -20.430 -12.920 10.453 1.00 87.38 312 PHE A N 1
ATOM 2495 C CA . PHE A 1 312 ? -20.073 -12.824 9.044 1.00 87.38 312 PHE A CA 1
ATOM 2496 C C . PHE A 1 312 ? -20.759 -13.912 8.204 1.00 87.38 312 PHE A C 1
ATOM 2498 O O . PHE A 1 312 ? -20.864 -15.071 8.607 1.00 87.38 312 PHE A O 1
ATOM 2505 N N . LYS A 1 313 ? -21.204 -13.550 6.994 1.00 83.44 313 LYS A N 1
ATOM 2506 C CA . LYS A 1 313 ? -21.798 -14.480 6.023 1.00 83.44 313 LYS A CA 1
ATOM 2507 C C . LYS A 1 313 ? -21.161 -14.285 4.651 1.00 83.44 313 LYS A C 1
ATOM 2509 O O . LYS A 1 313 ? -21.334 -13.238 4.049 1.00 83.44 313 LYS A O 1
ATOM 2514 N N . PHE A 1 314 ? -20.528 -15.318 4.093 1.00 80.56 314 PHE A N 1
ATOM 2515 C CA . PHE A 1 314 ? -19.919 -15.249 2.752 1.00 80.56 314 PHE A CA 1
ATOM 2516 C C . PHE A 1 314 ? -20.892 -14.847 1.630 1.00 80.56 314 PHE A C 1
ATOM 2518 O O . PHE A 1 314 ? -20.473 -14.264 0.632 1.00 80.56 314 PHE A O 1
ATOM 2525 N N . SER A 1 315 ? -22.191 -15.125 1.782 1.00 79.19 315 SER A N 1
ATOM 2526 C CA . SER A 1 315 ? -23.205 -14.745 0.793 1.00 79.19 315 SER A CA 1
ATOM 2527 C C . SER A 1 315 ? -23.279 -13.231 0.565 1.00 79.19 315 SER A C 1
ATOM 2529 O O . SER A 1 315 ? -23.502 -12.815 -0.568 1.00 79.19 315 SER A O 1
ATOM 2531 N N . SER A 1 316 ? -23.037 -12.407 1.594 1.00 76.62 316 SER A N 1
ATOM 2532 C CA . SER A 1 316 ? -23.083 -10.946 1.449 1.00 76.62 316 SER A CA 1
ATOM 2533 C C . SER A 1 316 ? -21.926 -10.400 0.606 1.00 76.62 316 SER A C 1
ATOM 2535 O O . SER A 1 316 ? -22.121 -9.433 -0.127 1.00 76.62 316 SER A O 1
ATOM 2537 N N . LEU A 1 317 ? -20.750 -11.041 0.642 1.00 79.19 317 LEU A N 1
ATOM 2538 C CA . LEU A 1 317 ? -19.628 -10.688 -0.237 1.00 79.19 317 LEU A CA 1
ATOM 2539 C C . LEU A 1 317 ? -19.898 -11.063 -1.696 1.00 79.19 317 LEU A C 1
ATOM 2541 O O . LEU A 1 317 ? -19.570 -10.312 -2.607 1.00 79.19 317 LEU A O 1
ATOM 2545 N N . MET A 1 318 ? -20.522 -12.216 -1.948 1.00 72.88 318 MET A N 1
ATOM 2546 C CA . MET A 1 318 ? -20.838 -12.604 -3.327 1.00 72.88 318 MET A CA 1
ATOM 2547 C C . MET A 1 318 ? -21.881 -11.677 -3.962 1.00 72.88 318 MET A C 1
ATOM 2549 O O . MET A 1 318 ? -21.793 -11.364 -5.150 1.00 72.88 318 MET A O 1
ATOM 2553 N N . GLU A 1 319 ? -22.862 -11.216 -3.184 1.00 69.44 319 GLU A N 1
ATOM 2554 C CA . GLU A 1 319 ? -23.849 -10.235 -3.645 1.00 69.44 319 GLU A CA 1
ATOM 2555 C C . GLU A 1 319 ? -23.202 -8.886 -3.990 1.00 69.44 319 GLU A C 1
ATOM 2557 O O . GLU A 1 319 ? -23.545 -8.294 -5.021 1.00 69.44 319 GLU A O 1
ATOM 2562 N N . SER A 1 320 ? -22.236 -8.423 -3.186 1.00 71.62 320 SER A N 1
ATOM 2563 C CA . SER A 1 320 ? -21.519 -7.174 -3.461 1.00 71.62 320 SER A CA 1
ATOM 2564 C C . SER A 1 320 ? -20.652 -7.275 -4.721 1.00 71.62 320 SER A C 1
ATOM 2566 O O . SER A 1 320 ? -20.739 -6.389 -5.573 1.00 71.62 320 SER A O 1
ATOM 2568 N N . ASP A 1 321 ? -19.918 -8.376 -4.916 1.00 71.06 321 ASP A N 1
ATOM 2569 C CA . ASP A 1 321 ? -19.089 -8.598 -6.110 1.00 71.06 321 ASP A CA 1
ATOM 2570 C C . ASP A 1 321 ? -19.922 -8.697 -7.402 1.00 71.06 321 ASP A C 1
ATOM 2572 O O . ASP A 1 321 ? -19.547 -8.170 -8.456 1.00 71.06 321 ASP A O 1
ATOM 2576 N N . ILE A 1 322 ? -21.095 -9.340 -7.350 1.00 67.81 322 ILE A N 1
ATOM 2577 C CA . ILE A 1 322 ? -22.016 -9.389 -8.497 1.00 67.81 322 ILE A CA 1
ATOM 2578 C C . ILE A 1 322 ? -22.561 -7.990 -8.808 1.00 67.81 322 ILE A C 1
ATOM 2580 O O . ILE A 1 322 ? -22.660 -7.615 -9.981 1.00 67.81 322 ILE A O 1
ATOM 2584 N N . SER A 1 323 ? -22.909 -7.214 -7.778 1.00 64.62 323 SER A N 1
ATOM 2585 C CA . SER A 1 323 ? -23.397 -5.842 -7.933 1.00 64.62 323 SER A CA 1
ATOM 2586 C C . SER A 1 323 ? -22.330 -4.929 -8.546 1.00 64.62 323 SER A C 1
ATOM 2588 O O . SER A 1 323 ? -22.606 -4.247 -9.539 1.00 64.62 323 SER A O 1
ATOM 2590 N N . SER A 1 324 ? -21.089 -4.982 -8.047 1.00 63.47 324 SER A N 1
ATOM 2591 C CA . SER A 1 324 ? -19.981 -4.180 -8.576 1.00 63.47 324 SER A CA 1
ATOM 2592 C C . SER A 1 324 ? -19.682 -4.521 -10.036 1.00 63.47 324 SER A C 1
ATOM 2594 O O . SER A 1 324 ? -19.540 -3.624 -10.867 1.00 63.47 324 SER A O 1
ATOM 2596 N N . ASN A 1 325 ? -19.683 -5.809 -10.392 1.00 59.69 325 ASN A N 1
ATOM 2597 C CA . ASN A 1 325 ? -19.453 -6.243 -11.771 1.00 59.69 325 ASN A CA 1
ATOM 2598 C C . ASN A 1 325 ? -20.576 -5.796 -12.725 1.00 59.69 325 ASN A C 1
ATOM 2600 O O . ASN A 1 325 ? -20.309 -5.418 -13.868 1.00 59.69 325 ASN A O 1
ATOM 2604 N N . ARG A 1 326 ? -21.836 -5.778 -12.265 1.00 53.75 326 ARG A N 1
ATOM 2605 C CA . ARG A 1 326 ? -22.968 -5.251 -13.050 1.00 53.75 326 ARG A CA 1
ATOM 2606 C C . ARG A 1 326 ? -22.900 -3.734 -13.228 1.00 53.75 326 ARG A C 1
ATOM 2608 O O . ARG A 1 326 ? -23.215 -3.250 -14.315 1.00 53.75 326 ARG A O 1
ATOM 2615 N N . ALA A 1 327 ? -22.473 -2.994 -12.205 1.00 51.00 327 ALA A N 1
ATOM 2616 C CA . ALA A 1 327 ? -22.293 -1.545 -12.288 1.00 51.00 327 ALA A CA 1
ATOM 2617 C C . ALA A 1 327 ? -21.206 -1.161 -13.310 1.00 51.00 327 ALA A C 1
ATOM 2619 O O . ALA A 1 327 ? -21.430 -0.277 -14.138 1.00 51.00 327 ALA A O 1
ATOM 2620 N N . VAL A 1 328 ? -20.083 -1.889 -13.332 1.00 50.91 328 VAL A N 1
ATOM 2621 C CA . VAL A 1 328 ? -19.020 -1.717 -14.342 1.00 50.91 328 VAL A CA 1
ATOM 2622 C C . VAL A 1 328 ? -19.530 -2.062 -15.750 1.00 50.91 328 VAL A C 1
ATOM 2624 O O . VAL A 1 328 ? -19.277 -1.324 -16.702 1.00 50.91 328 VAL A O 1
ATOM 2627 N N . GLY A 1 329 ? -20.323 -3.131 -15.892 1.00 38.78 329 GLY A N 1
ATOM 2628 C CA . GLY A 1 329 ? -20.929 -3.522 -17.172 1.00 38.78 329 GLY A CA 1
ATOM 2629 C C . GLY A 1 329 ? -21.924 -2.504 -17.751 1.00 38.78 329 GLY A C 1
ATOM 2630 O O . GLY A 1 329 ? -22.061 -2.409 -18.968 1.00 38.78 329 GLY A O 1
ATOM 2631 N N . LEU A 1 330 ? -22.586 -1.703 -16.909 1.00 40.62 330 LEU A N 1
ATOM 2632 C CA . LEU A 1 330 ? -23.520 -0.649 -17.335 1.00 40.62 330 LEU A CA 1
ATOM 2633 C C . LEU A 1 330 ? -22.825 0.657 -17.765 1.00 40.62 330 LEU A C 1
ATOM 2635 O O . LEU A 1 330 ? -23.439 1.464 -18.469 1.00 40.62 330 LEU A O 1
ATOM 2639 N N . GLN A 1 331 ? -21.557 0.870 -17.391 1.00 37.59 331 GLN A N 1
ATOM 2640 C CA . GLN A 1 331 ? -20.770 2.036 -17.820 1.00 37.59 331 GLN A CA 1
ATOM 2641 C C . GLN A 1 331 ? -20.138 1.872 -19.213 1.00 37.59 331 GLN A C 1
ATOM 2643 O O . GLN A 1 331 ? -19.832 2.872 -19.866 1.00 37.59 331 GLN A O 1
ATOM 2648 N N . ILE A 1 332 ? -20.023 0.646 -19.733 1.00 37.06 332 ILE A N 1
ATOM 2649 C CA . ILE A 1 332 ? -19.604 0.399 -21.119 1.00 37.06 332 ILE A CA 1
ATOM 2650 C C . ILE A 1 332 ? -20.833 0.531 -22.032 1.00 37.06 332 ILE A C 1
ATOM 2652 O O . ILE A 1 332 ? -21.473 -0.447 -22.415 1.00 37.06 332 ILE A O 1
ATOM 2656 N N . ARG A 1 333 ? -21.201 1.768 -22.391 1.00 31.50 333 ARG A N 1
ATOM 2657 C CA . ARG A 1 333 ? -22.206 2.001 -23.442 1.00 31.50 333 ARG A CA 1
ATOM 2658 C C . ARG A 1 333 ? -21.631 1.578 -24.802 1.00 31.50 333 ARG A C 1
ATOM 2660 O O . ARG A 1 333 ? -20.573 2.083 -25.179 1.00 31.50 333 ARG A O 1
ATOM 2667 N N . PRO A 1 334 ? -22.320 0.739 -25.597 1.00 33.50 334 PRO A N 1
ATOM 2668 C CA . PRO A 1 334 ? -21.890 0.482 -26.959 1.00 33.50 334 PRO A CA 1
ATOM 2669 C C . PRO A 1 334 ? -22.078 1.754 -27.794 1.00 33.50 334 PRO A C 1
ATOM 2671 O O . PRO A 1 334 ? -23.156 2.357 -27.814 1.00 33.50 334 PRO A O 1
ATOM 2674 N N . SER A 1 335 ? -21.008 2.155 -28.482 1.00 34.06 335 SER A N 1
ATOM 2675 C CA . SER A 1 335 ? -21.026 3.192 -29.513 1.00 34.06 335 SER A CA 1
ATOM 2676 C C . SER A 1 335 ? -22.155 2.903 -30.507 1.00 34.06 335 SER A C 1
ATOM 2678 O O . SER A 1 335 ? -22.172 1.863 -31.172 1.00 34.06 335 SER A O 1
ATOM 2680 N N . ARG A 1 336 ? -23.137 3.811 -30.578 1.00 31.06 336 ARG A N 1
ATOM 2681 C CA . ARG A 1 336 ? -24.229 3.752 -31.554 1.00 31.06 336 ARG A CA 1
ATOM 2682 C C . ARG A 1 336 ? -23.642 3.931 -32.953 1.00 31.06 336 ARG A C 1
ATOM 2684 O O . ARG A 1 336 ? -23.463 5.055 -33.409 1.00 31.06 336 ARG A O 1
ATOM 2691 N N . ARG A 1 337 ? -23.412 2.826 -33.667 1.00 32.62 337 ARG A N 1
ATOM 2692 C CA . ARG A 1 337 ? -23.388 2.853 -35.133 1.00 32.62 337 ARG A CA 1
ATOM 2693 C C . ARG A 1 337 ? -24.811 3.120 -35.617 1.00 32.62 337 ARG A C 1
ATOM 2695 O O . ARG A 1 337 ? -25.729 2.350 -35.345 1.00 32.62 337 ARG A O 1
ATOM 2702 N N . THR A 1 338 ? -24.990 4.236 -36.307 1.00 34.88 338 THR A N 1
ATOM 2703 C CA . THR A 1 338 ? -26.197 4.559 -37.062 1.00 34.88 338 THR A CA 1
ATOM 2704 C C . THR A 1 338 ? -26.359 3.537 -38.188 1.00 34.88 338 THR A C 1
ATOM 2706 O O . THR A 1 338 ? -25.535 3.466 -39.095 1.00 34.88 338 THR A O 1
ATOM 2709 N N . CYS A 1 339 ? -27.409 2.716 -38.131 1.00 31.77 339 CYS A N 1
ATOM 2710 C CA . CYS A 1 339 ? -27.813 1.873 -39.253 1.00 31.77 339 CYS A CA 1
ATOM 2711 C C . CYS A 1 339 ? -29.052 2.493 -39.905 1.00 31.77 339 CYS A C 1
ATOM 2713 O O . CYS A 1 339 ? -30.031 2.817 -39.227 1.00 31.77 339 CYS A O 1
ATOM 2715 N N . GLY A 1 340 ? -28.951 2.727 -41.213 1.00 31.97 340 GLY A N 1
ATOM 2716 C CA . GLY A 1 340 ? -29.985 3.329 -42.039 1.00 31.97 340 GLY A CA 1
ATOM 2717 C C . GLY A 1 340 ? -31.263 2.497 -42.083 1.00 31.97 340 GLY A C 1
ATOM 2718 O O . GLY A 1 340 ? -31.258 1.276 -41.949 1.00 31.97 340 GLY A O 1
ATOM 2719 N N . LYS A 1 341 ? -32.374 3.207 -42.279 1.00 32.94 341 LYS A N 1
ATOM 2720 C CA . LYS A 1 341 ? -33.708 2.648 -42.493 1.00 32.94 341 LYS A CA 1
ATOM 2721 C C . LYS A 1 341 ? -33.682 1.673 -43.674 1.00 32.94 341 LYS A C 1
ATOM 2723 O O . LYS A 1 341 ? -33.339 2.080 -44.779 1.00 32.94 341 LYS A O 1
ATOM 2728 N N . PHE A 1 342 ? -34.145 0.444 -43.459 1.00 29.91 342 PHE A N 1
ATOM 2729 C CA . PHE A 1 342 ? -34.677 -0.389 -44.534 1.00 29.91 342 PHE A CA 1
ATOM 2730 C C . PHE A 1 342 ? -36.045 -0.953 -44.154 1.00 29.91 342 PHE A C 1
ATOM 2732 O O . PHE A 1 342 ? -36.343 -1.253 -42.998 1.00 29.91 342 PHE A O 1
ATOM 2739 N N . SER A 1 343 ? -36.895 -0.963 -45.167 1.00 31.91 343 SER A N 1
ATOM 2740 C CA . SER A 1 343 ? -38.346 -1.028 -45.131 1.00 31.91 343 SER A CA 1
ATOM 2741 C C . SER A 1 343 ? -38.889 -2.385 -44.697 1.00 31.91 343 SER A C 1
ATOM 2743 O O . SER A 1 343 ? -38.357 -3.443 -45.013 1.00 31.91 343 SER A O 1
ATOM 2745 N N . ARG A 1 344 ? -40.026 -2.314 -44.010 1.00 30.56 344 ARG A N 1
ATOM 2746 C CA . ARG A 1 344 ? -40.853 -3.411 -43.511 1.00 30.56 344 ARG A CA 1
ATOM 2747 C C . ARG A 1 344 ? -41.515 -4.162 -44.677 1.00 30.56 344 ARG A C 1
ATOM 2749 O O . ARG A 1 344 ? -42.377 -3.591 -45.338 1.00 30.56 344 ARG A O 1
ATOM 2756 N N . ALA A 1 345 ? -41.194 -5.441 -44.861 1.00 31.48 345 ALA A N 1
ATOM 2757 C CA . ALA A 1 345 ? -42.035 -6.388 -45.593 1.00 31.48 345 ALA A CA 1
ATOM 2758 C C . ALA A 1 345 ? -42.545 -7.454 -44.612 1.00 31.48 345 ALA A C 1
ATOM 2760 O O . ALA A 1 345 ? -41.777 -8.127 -43.931 1.00 31.48 345 ALA A O 1
ATOM 2761 N N . ARG A 1 346 ? -43.872 -7.514 -44.492 1.00 32.78 346 ARG A N 1
ATOM 2762 C CA . ARG A 1 346 ? -44.646 -8.493 -43.725 1.00 32.78 346 ARG A CA 1
ATOM 2763 C C . ARG A 1 346 ? -44.736 -9.761 -44.572 1.00 32.78 346 ARG A C 1
ATOM 2765 O O . ARG A 1 346 ? -45.148 -9.634 -45.714 1.00 32.78 346 ARG A O 1
ATOM 2772 N N . ASN A 1 347 ? -44.460 -10.930 -44.001 1.00 31.31 347 ASN A N 1
ATOM 2773 C CA . ASN A 1 347 ? -45.088 -12.180 -44.422 1.00 31.31 347 ASN A CA 1
ATOM 2774 C C . ASN A 1 347 ? -45.384 -13.026 -43.181 1.00 31.31 347 ASN A C 1
ATOM 2776 O O . ASN A 1 347 ? -44.516 -13.256 -42.342 1.00 31.31 347 ASN A O 1
ATOM 2780 N N . ASN A 1 348 ? -46.659 -13.390 -43.065 1.00 30.25 348 ASN A N 1
ATOM 2781 C CA . ASN A 1 348 ? -47.191 -14.370 -42.133 1.00 30.25 348 ASN A CA 1
ATOM 2782 C C . ASN A 1 348 ? -46.767 -15.758 -42.598 1.00 30.25 348 ASN A C 1
ATOM 2784 O O . ASN A 1 348 ? -46.955 -16.054 -43.772 1.00 30.25 348 ASN A O 1
ATOM 2788 N N . GLU A 1 349 ? -46.352 -16.624 -41.678 1.00 32.16 349 GLU A N 1
ATOM 2789 C CA . GLU A 1 349 ? -46.655 -18.047 -41.791 1.00 32.16 349 GLU A CA 1
ATOM 2790 C C . GLU A 1 349 ? -46.612 -18.738 -40.424 1.00 32.16 349 GLU A C 1
ATOM 2792 O O . GLU A 1 349 ? -45.912 -18.354 -39.488 1.00 32.16 349 GLU A O 1
ATOM 2797 N N . THR A 1 350 ? -47.508 -19.704 -40.318 1.00 32.34 350 THR A N 1
ATOM 2798 C CA . THR A 1 350 ? -48.049 -20.385 -39.147 1.00 32.34 350 THR A CA 1
ATOM 2799 C C . THR A 1 350 ? -47.246 -21.616 -38.721 1.00 32.34 350 THR A C 1
ATOM 2801 O O . THR A 1 350 ? -46.904 -22.433 -39.566 1.00 32.34 350 THR A O 1
ATOM 2804 N N . GLY A 1 351 ? -47.191 -21.874 -37.407 1.00 29.66 351 GLY A N 1
ATOM 2805 C CA . GLY A 1 351 ? -47.526 -23.201 -36.864 1.00 29.66 351 GLY A CA 1
ATOM 2806 C C . GLY A 1 351 ? -46.414 -24.076 -36.260 1.00 29.66 351 GLY A C 1
ATOM 2807 O O . GLY A 1 351 ? -45.488 -24.469 -36.952 1.00 29.66 351 GLY A O 1
ATOM 2808 N N . ARG A 1 352 ? -46.693 -24.529 -35.018 1.00 31.77 352 ARG A N 1
ATOM 2809 C CA . ARG A 1 352 ? -46.182 -25.725 -34.288 1.00 31.77 352 ARG A CA 1
ATOM 2810 C C . ARG A 1 352 ? -44.696 -25.657 -33.879 1.00 31.77 352 ARG A C 1
ATOM 2812 O O . ARG A 1 352 ? -43.843 -25.359 -34.687 1.00 31.77 352 ARG A O 1
ATOM 2819 N N . GLY A 1 353 ? -44.269 -25.890 -32.637 1.00 29.28 353 GLY A N 1
ATOM 2820 C CA . GLY A 1 353 ? -44.781 -26.734 -31.558 1.00 29.28 353 GLY A CA 1
ATOM 2821 C C . GLY A 1 353 ? -43.752 -27.839 -31.290 1.00 29.28 353 GLY A C 1
ATOM 2822 O O . GLY A 1 353 ? -43.665 -28.735 -32.113 1.00 29.28 353 GLY A O 1
ATOM 2823 N N . LEU A 1 354 ? -42.974 -27.732 -30.199 1.00 34.03 354 LEU A N 1
ATOM 2824 C CA . LEU A 1 354 ? -42.129 -28.740 -29.501 1.00 34.03 354 LEU A CA 1
ATOM 2825 C C . LEU A 1 354 ? -41.226 -27.935 -28.528 1.00 34.03 354 LEU A C 1
ATOM 2827 O O . LEU A 1 354 ? -40.667 -26.926 -28.927 1.00 34.03 354 LEU A O 1
ATOM 2831 N N . GLY A 1 355 ? -41.047 -28.206 -27.236 1.00 29.52 355 GLY A N 1
ATOM 2832 C CA . GLY A 1 355 ? -41.287 -29.418 -26.466 1.00 29.52 355 GLY A CA 1
ATOM 2833 C C . GLY A 1 355 ? -39.981 -29.928 -25.837 1.00 29.52 355 GLY A C 1
ATOM 2834 O O . GLY A 1 355 ? -39.422 -30.868 -26.365 1.00 29.52 355 GLY A O 1
ATOM 2835 N N . LYS A 1 356 ? -39.577 -29.325 -24.702 1.00 32.72 356 LYS A N 1
ATOM 2836 C CA . LYS A 1 356 ? -38.790 -29.872 -23.562 1.00 32.72 356 LYS A CA 1
ATOM 2837 C C . LYS A 1 356 ? -37.382 -30.506 -23.753 1.00 32.72 356 LYS A C 1
ATOM 2839 O O . LYS A 1 356 ? -37.100 -31.202 -24.709 1.00 32.72 356 LYS A O 1
ATOM 2844 N N . GLN A 1 357 ? -36.621 -30.377 -22.648 1.00 30.11 357 GLN A N 1
ATOM 2845 C CA . GLN A 1 357 ? -35.434 -31.127 -22.175 1.00 30.11 357 GLN A CA 1
ATOM 2846 C C . GLN A 1 357 ? -34.059 -30.750 -22.759 1.00 30.11 357 GLN A C 1
ATOM 2848 O O . GLN A 1 357 ? -33.812 -30.900 -23.942 1.00 30.11 357 GLN A O 1
ATOM 2853 N N . PHE A 1 358 ? -33.116 -30.323 -21.907 1.00 29.70 358 PHE A N 1
ATOM 2854 C CA . PHE A 1 358 ? -32.226 -31.234 -21.171 1.00 29.70 358 PHE A CA 1
ATOM 2855 C C . PHE A 1 358 ? -31.515 -30.517 -20.010 1.00 29.70 358 PHE A C 1
ATOM 2857 O O . PHE A 1 358 ? -31.047 -29.388 -20.127 1.00 29.70 358 PHE A O 1
ATOM 2864 N N . THR A 1 359 ? -31.458 -31.211 -18.877 1.00 29.84 359 THR A N 1
ATOM 2865 C CA . THR A 1 359 ? -30.787 -30.833 -17.631 1.00 29.84 359 THR A CA 1
ATOM 2866 C C . THR A 1 359 ? -29.528 -31.692 -17.472 1.00 29.84 359 THR A C 1
ATOM 2868 O O . THR A 1 359 ? -29.540 -32.851 -17.878 1.00 29.84 359 THR A O 1
ATOM 2871 N N . LYS A 1 360 ? -28.564 -31.173 -16.693 1.00 30.70 360 LYS A N 1
ATOM 2872 C CA . LYS A 1 360 ? -27.667 -31.912 -15.775 1.00 30.70 360 LYS A CA 1
ATOM 2873 C C . LYS A 1 360 ? -26.293 -32.344 -16.319 1.00 30.70 360 LYS A C 1
ATOM 2875 O O . LYS A 1 360 ? -26.183 -33.347 -17.003 1.00 30.70 360 LYS A O 1
ATOM 2880 N N . TYR A 1 361 ? -25.240 -31.684 -15.825 1.00 27.52 361 TYR A N 1
ATOM 2881 C CA . TYR A 1 361 ? -23.976 -32.333 -15.451 1.00 27.52 361 TYR A CA 1
ATOM 2882 C C . TYR A 1 361 ? -23.403 -31.650 -14.196 1.00 27.52 361 TYR A C 1
ATOM 2884 O O . TYR A 1 361 ? -22.906 -30.533 -14.248 1.00 27.52 361 TYR A O 1
ATOM 2892 N N . PHE A 1 362 ? -23.503 -32.344 -13.062 1.00 28.70 362 PHE A N 1
ATOM 2893 C CA . PHE A 1 362 ? -22.668 -32.175 -11.871 1.00 28.70 362 PHE A CA 1
ATOM 2894 C C . PHE A 1 362 ? -22.086 -33.563 -11.604 1.00 28.70 362 PHE A C 1
ATOM 2896 O O . PHE A 1 362 ? -22.854 -34.522 -11.476 1.00 28.70 362 PHE A O 1
ATOM 2903 N N . ARG A 1 363 ? -20.759 -33.694 -11.533 1.00 27.22 363 ARG A N 1
ATOM 2904 C CA . ARG A 1 363 ? -20.112 -34.909 -11.031 1.00 27.22 363 ARG A CA 1
ATOM 2905 C C . ARG A 1 363 ? -18.958 -34.533 -10.110 1.00 27.22 363 ARG A C 1
ATOM 2907 O O . ARG A 1 363 ? -18.054 -33.804 -10.498 1.00 27.22 363 ARG A O 1
ATOM 2914 N N . PHE A 1 364 ? -19.085 -35.032 -8.888 1.00 29.50 364 PHE A N 1
ATOM 2915 C CA . PHE A 1 364 ? -18.104 -35.073 -7.815 1.00 29.50 364 PHE A CA 1
ATOM 2916 C C . PHE A 1 364 ? -16.796 -35.739 -8.261 1.00 29.50 364 PHE A C 1
ATOM 2918 O O . PHE A 1 364 ? -16.843 -36.739 -8.976 1.00 29.50 364 PHE A O 1
ATOM 2925 N N . TYR A 1 365 ? -15.674 -35.257 -7.726 1.00 28.80 365 TYR A N 1
ATOM 2926 C CA . TYR A 1 365 ? -14.510 -36.087 -7.420 1.00 28.80 365 TYR A CA 1
ATOM 2927 C C . TYR A 1 365 ? -14.129 -35.855 -5.955 1.00 28.80 365 TYR A C 1
ATOM 2929 O O . TYR A 1 365 ? -13.938 -34.721 -5.519 1.00 28.80 365 TYR A O 1
ATOM 2937 N N . ARG A 1 366 ? -14.102 -36.956 -5.206 1.00 29.81 366 ARG A N 1
ATOM 2938 C CA . ARG A 1 366 ? -13.674 -37.116 -3.818 1.00 29.81 366 ARG A CA 1
ATOM 2939 C C . ARG A 1 366 ? -12.783 -38.352 -3.850 1.00 29.81 366 ARG A C 1
ATOM 2941 O O . ARG A 1 366 ? -13.311 -39.383 -4.227 1.00 29.81 366 ARG A O 1
ATOM 2948 N N . ASP A 1 367 ? -11.514 -38.208 -3.491 1.00 30.64 367 ASP A N 1
ATOM 2949 C CA . ASP A 1 367 ? -10.564 -39.263 -3.094 1.00 30.64 367 ASP A CA 1
ATOM 2950 C C . ASP A 1 367 ? -9.498 -38.511 -2.267 1.00 30.64 367 ASP A C 1
ATOM 2952 O O . ASP A 1 367 ? -8.885 -37.570 -2.766 1.00 30.64 367 ASP A O 1
ATOM 2956 N N . GLU A 1 368 ? -9.508 -38.550 -0.932 1.00 32.19 368 GLU A N 1
ATOM 2957 C CA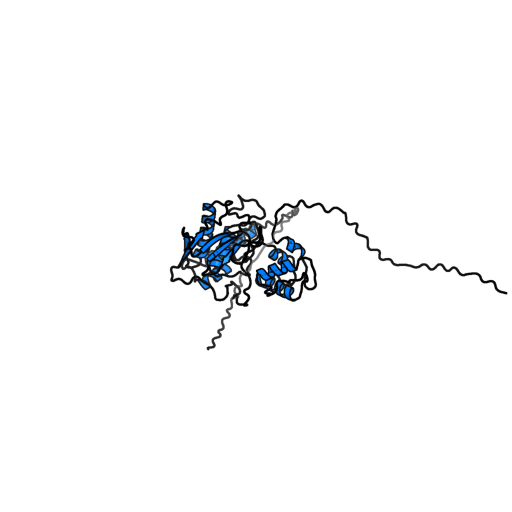 . GLU A 1 368 ? -8.933 -39.584 -0.050 1.00 32.19 368 GLU A CA 1
ATOM 2958 C C . GLU A 1 368 ? -7.480 -39.962 -0.371 1.00 32.19 368 GLU A C 1
ATOM 2960 O O . GLU A 1 368 ? -7.224 -40.837 -1.185 1.00 32.19 368 GLU A O 1
ATOM 2965 N N . TYR A 1 369 ? -6.538 -39.362 0.368 1.00 33.41 369 TYR A N 1
ATOM 2966 C CA . TYR A 1 369 ? -5.272 -40.002 0.731 1.00 33.41 369 TYR A CA 1
ATOM 2967 C C . TYR A 1 369 ? -4.937 -39.685 2.193 1.00 33.41 369 TYR A C 1
ATOM 2969 O O . TYR A 1 369 ? -4.510 -38.586 2.541 1.00 33.41 369 TYR A O 1
ATOM 2977 N N . PHE A 1 370 ? -5.170 -40.683 3.043 1.00 34.03 370 PHE A N 1
ATOM 2978 C CA . PHE A 1 370 ? -4.512 -40.883 4.329 1.00 34.03 370 PHE A CA 1
ATOM 2979 C C . PHE A 1 370 ? -3.194 -41.621 4.066 1.00 34.03 370 PHE A C 1
ATOM 2981 O O . PHE A 1 370 ? -3.232 -42.657 3.414 1.00 34.03 370 PHE A O 1
ATOM 2988 N N . TYR A 1 371 ? -2.075 -41.155 4.625 1.00 34.50 371 TYR A N 1
ATOM 2989 C CA . TYR A 1 371 ? -1.051 -42.029 5.207 1.00 34.50 371 TYR A CA 1
ATOM 2990 C C . TYR A 1 371 ? -0.295 -41.283 6.310 1.00 34.50 371 TYR A C 1
ATOM 2992 O O . TYR A 1 371 ? 0.057 -40.114 6.184 1.00 34.50 371 TYR A O 1
ATOM 3000 N N . SER A 1 372 ? -0.118 -42.009 7.407 1.00 39.25 372 SER A N 1
ATOM 3001 C CA . SER A 1 372 ? 0.565 -41.684 8.652 1.00 39.25 372 SER A CA 1
ATOM 3002 C C . SER A 1 372 ? 2.089 -41.607 8.513 1.00 39.25 372 SER A C 1
ATOM 3004 O O . SER A 1 372 ? 2.680 -42.545 7.973 1.00 39.25 372 SER A O 1
ATOM 3006 N N . LEU A 1 373 ? 2.713 -40.589 9.109 1.00 38.47 373 LEU A N 1
ATOM 3007 C CA . LEU A 1 373 ? 3.590 -40.679 10.293 1.00 38.47 373 LEU A CA 1
ATOM 3008 C C . LEU A 1 373 ? 4.019 -39.277 10.738 1.00 38.47 373 LEU A C 1
ATOM 3010 O O . LEU A 1 373 ? 4.301 -38.448 9.845 1.00 38.47 373 LEU A O 1
#

Secondary structure (DSSP, 8-state):
---------------------------------------TTGGGGGGTT--TT-B-TTHHHHHHHHHHTTSS--S-----SB--HHHHHHHHHHHHHTT----SS--HHHHHHHTS-EE-S-SS-SSS----BTTB-B-TT------PSSEEEEEEE-SSS--SSS-HHHHHHHHHHHHHHHHTTSSEEEEE-S-TTT-SEEEEEE-S--SSS----SSSSEEEEEPTTTT-EEEEETTS-EES-TTT---TT-EEHHHHHHHHHHHHHTB---S-TTSTTSSB--TT----S--HHHHHHHHHHH---TT--HHHHHHHHHHHHHHHHHH-PPP--------------------------------------

Organism: Vitis vinifera (NCBI:txid29760)

Radius of gyration: 30.24 Å; chains: 1; bounding box: 104×64×114 Å

Sequence (373 aa):
MFPVFSYVTFFFLLLSFSCFPARIIPDYLTELTVDGHNDTWRFFERFLDTGKGSQVSGMSELKKYFQRFGYLPVPNTNFTDVFDSRFETAVIMYQTKLGLPVSGKLDSKTITAIVSPRCGVSDTTPLEDVHETRHFAYFYGKPRWARVPPMTLTYSFSRENMIESLNSSEMKSVFERAFSRWASVIPVNFTETEDFGSADIKIGFYSGDHGDGEPFDGVLGVLAHAFSPQNGRFHFDRAETWTVDFESEKSRVAIDLESVATHEIGHILGLAHSSVKEAVMYPSLSPRRKKVDLKRDDVEGVQALYGPNPNFKFSSLMESDISSNRAVGLQIRPSRRTCGKFSRARNNETGRGLGKQFTKYFRFYRDEYFYSL